Protein AF-A0A7J7LUK8-F1 (afdb_monomer)

Solvent-accessible surface area (backbone atoms only — not comparable to full-atom values): 14041 Å² total; per-residue (Å²): 136,74,85,90,63,65,74,42,79,31,62,54,78,76,32,76,92,56,69,81,60,96,75,80,55,55,58,92,84,42,65,46,60,77,65,85,81,73,61,98,84,55,78,88,71,62,68,41,76,66,85,70,55,47,68,58,34,75,69,56,35,91,77,44,75,47,78,45,69,62,68,84,79,91,58,87,60,54,56,50,52,53,32,52,51,48,36,43,39,31,79,56,50,60,29,75,48,33,34,35,34,47,77,21,78,62,10,68,81,70,64,42,67,45,82,51,48,55,81,75,39,66,53,51,77,47,49,13,52,55,53,39,50,52,56,51,52,54,54,52,51,63,51,55,60,50,68,76,45,81,86,68,86,87,82,85,84,66,82,58,55,73,68,53,49,54,49,50,50,50,51,56,54,51,40,69,76,60,84,31,47,58,50,23,43,52,48,39,43,55,52,48,55,57,47,58,76,74,42,89,75,81,57,70,57,58,54,52,56,49,48,54,48,24,75,75,63,34,63,82,66,38,61,82,51,58,62,74,72,79,118

Structure (mmCIF, N/CA/C/O backbone):
data_AF-A0A7J7LUK8-F1
#
_entry.id   AF-A0A7J7LUK8-F1
#
loop_
_atom_site.group_PDB
_atom_site.id
_atom_site.type_symbol
_atom_site.label_atom_id
_atom_site.label_alt_id
_atom_site.label_comp_id
_atom_site.label_asym_id
_atom_site.label_entity_id
_atom_site.label_seq_id
_atom_site.pdbx_PDB_ins_code
_atom_site.Cartn_x
_atom_site.Cartn_y
_atom_site.Cartn_z
_atom_site.occupancy
_atom_site.B_iso_or_equiv
_atom_site.auth_seq_id
_atom_site.auth_comp_id
_atom_site.auth_asym_id
_atom_site.auth_atom_id
_atom_site.pdbx_PDB_model_num
ATOM 1 N N . PHE A 1 1 ? -16.521 8.150 12.368 1.00 64.06 1 PHE A N 1
ATOM 2 C CA . PHE A 1 1 ? -17.230 7.044 13.039 1.00 64.06 1 PHE A CA 1
ATOM 3 C C . PHE A 1 1 ? -18.626 6.985 12.455 1.00 64.06 1 PHE A C 1
ATOM 5 O O . PHE A 1 1 ? -19.278 8.021 12.421 1.00 64.06 1 PHE A O 1
ATOM 12 N N . LEU A 1 2 ? -19.035 5.833 11.929 1.00 73.38 2 LEU A N 1
ATOM 13 C CA . LEU A 1 2 ? -20.386 5.635 11.410 1.00 73.38 2 LEU A CA 1
ATOM 14 C C . LEU A 1 2 ? -21.181 4.891 12.493 1.00 73.38 2 LEU A C 1
ATOM 16 O O . LEU A 1 2 ? -20.868 3.729 12.761 1.00 73.38 2 LEU A O 1
ATOM 20 N N . PRO A 1 3 ? -22.126 5.559 13.179 1.00 77.62 3 PRO A N 1
ATOM 21 C CA . PRO A 1 3 ? -22.873 4.929 14.257 1.00 77.62 3 PRO A CA 1
ATOM 22 C C . PRO A 1 3 ? -23.751 3.797 13.708 1.00 77.62 3 PRO A C 1
ATOM 24 O O . PRO A 1 3 ? -24.281 3.899 12.604 1.00 77.62 3 PRO A O 1
ATOM 27 N N . ASN A 1 4 ? -23.930 2.740 14.505 1.00 84.06 4 ASN A N 1
ATOM 28 C CA . ASN A 1 4 ? -24.822 1.604 14.227 1.00 84.06 4 ASN A CA 1
ATOM 29 C C . ASN A 1 4 ? -24.417 0.679 13.066 1.00 84.06 4 ASN A C 1
ATOM 31 O O . ASN A 1 4 ? -25.252 -0.087 12.585 1.00 84.06 4 ASN A O 1
ATOM 35 N N . LEU A 1 5 ? -23.156 0.696 12.624 1.00 86.38 5 LEU A N 1
ATOM 36 C CA . LEU A 1 5 ? -22.680 -0.352 11.721 1.00 86.38 5 LEU A CA 1
ATOM 37 C C . LEU A 1 5 ? -22.602 -1.699 12.458 1.00 86.38 5 LEU A C 1
ATOM 39 O O . LEU A 1 5 ? -22.077 -1.748 13.577 1.00 86.38 5 LEU A O 1
ATOM 43 N N . PRO A 1 6 ? -23.074 -2.799 11.841 1.00 90.69 6 PRO A N 1
ATOM 44 C CA . PRO A 1 6 ? -22.824 -4.130 12.369 1.00 90.69 6 PRO A CA 1
ATOM 45 C C . PRO A 1 6 ? -21.316 -4.389 12.432 1.00 90.69 6 PRO A C 1
ATOM 47 O O . PRO A 1 6 ? -20.535 -3.856 11.642 1.00 90.69 6 PRO A O 1
ATOM 50 N N . THR A 1 7 ? -20.911 -5.211 13.396 1.00 92.88 7 THR A N 1
ATOM 51 C CA . THR A 1 7 ? -19.511 -5.595 13.578 1.00 92.88 7 THR A CA 1
ATOM 52 C C . THR A 1 7 ? -19.368 -7.106 13.543 1.00 92.88 7 THR A C 1
ATOM 54 O O . THR A 1 7 ? -20.268 -7.840 13.952 1.00 92.88 7 THR A O 1
ATOM 57 N N . TYR A 1 8 ? -18.220 -7.558 13.059 1.00 93.31 8 TYR A N 1
ATOM 58 C CA . TYR A 1 8 ? -17.863 -8.959 12.886 1.00 93.31 8 TYR A CA 1
ATOM 59 C C . TYR A 1 8 ? -16.546 -9.241 13.615 1.00 93.31 8 TYR A C 1
ATOM 61 O O . TYR A 1 8 ? -15.730 -8.325 13.763 1.00 93.31 8 TYR A O 1
ATOM 69 N N . PRO A 1 9 ? -16.310 -10.477 14.089 1.00 93.00 9 PRO A N 1
ATOM 70 C CA . PRO A 1 9 ? -15.015 -10.845 14.650 1.00 93.00 9 PRO A CA 1
ATOM 71 C C . PRO A 1 9 ? -13.921 -10.683 13.591 1.00 93.00 9 PRO A C 1
ATOM 73 O O . PRO A 1 9 ? -14.110 -11.042 12.428 1.00 93.00 9 PRO A O 1
ATOM 76 N N . ASN A 1 10 ? -12.780 -10.122 13.983 1.00 92.25 10 ASN A N 1
ATOM 77 C CA . ASN A 1 10 ? -11.648 -9.967 13.081 1.00 92.25 10 ASN A CA 1
ATOM 78 C C . ASN A 1 10 ? -11.054 -11.352 12.733 1.00 92.25 10 ASN A C 1
ATOM 80 O O . ASN A 1 10 ? -10.712 -12.094 13.659 1.00 92.25 10 ASN A O 1
ATOM 84 N N . PRO A 1 11 ? -10.864 -11.703 11.443 1.00 90.81 11 PRO A N 1
ATOM 85 C CA . PRO A 1 11 ? -10.281 -12.990 11.034 1.00 90.81 11 PRO A CA 1
ATOM 86 C C . PRO A 1 11 ? -8.881 -13.248 11.614 1.00 90.81 11 PRO A C 1
ATOM 88 O O . PRO A 1 11 ? -8.476 -14.402 11.784 1.00 90.81 11 PRO A O 1
ATOM 91 N N . LEU A 1 12 ? -8.160 -12.191 12.002 1.00 88.88 12 LEU A N 1
ATOM 92 C CA . LEU A 1 12 ? -6.869 -12.298 12.680 1.00 88.88 12 LEU A CA 1
ATOM 93 C C . LEU A 1 12 ? -6.928 -13.076 13.998 1.00 88.88 12 LEU A C 1
ATOM 95 O O . LEU A 1 12 ? -5.923 -13.670 14.375 1.00 88.88 12 LEU A O 1
ATOM 99 N N . GLN A 1 13 ? -8.082 -13.120 14.675 1.00 86.81 13 GLN A N 1
ATOM 100 C CA . GLN A 1 13 ? -8.247 -13.881 15.920 1.00 86.81 13 GLN A CA 1
ATOM 101 C C . GLN A 1 13 ? -7.982 -15.381 15.725 1.00 86.81 13 GLN A C 1
ATOM 103 O O . GLN A 1 13 ? -7.525 -16.057 16.641 1.00 86.81 13 GLN A O 1
ATOM 108 N N . SER A 1 14 ? -8.259 -15.896 14.525 1.00 83.06 14 SER A N 1
ATOM 109 C CA . SER A 1 14 ? -8.033 -17.294 14.146 1.00 83.06 14 SER A CA 1
ATOM 110 C C . SER A 1 14 ? -6.724 -17.523 13.383 1.00 83.06 14 SER A C 1
ATOM 112 O O . SER A 1 14 ? -6.442 -18.649 12.976 1.00 83.06 14 SER A O 1
ATOM 114 N N . SER A 1 15 ? -5.923 -16.478 13.150 1.00 81.31 15 SER A N 1
ATOM 115 C CA . SER A 1 15 ? -4.703 -16.590 12.350 1.00 81.31 15 SER A CA 1
ATOM 116 C C . SER A 1 15 ? -3.575 -17.264 13.146 1.00 81.31 15 SER A C 1
ATOM 118 O O . SER A 1 15 ? -3.203 -16.761 14.208 1.00 81.31 15 SER A O 1
ATOM 120 N N . PRO A 1 16 ? -2.939 -18.335 12.628 1.00 76.69 16 PRO A N 1
ATOM 121 C CA . PRO A 1 16 ? -1.807 -18.985 13.297 1.00 76.69 16 PRO A CA 1
ATOM 122 C C . PRO A 1 16 ? -0.622 -18.046 13.558 1.00 76.69 16 PRO A C 1
ATOM 124 O O . PRO A 1 16 ? 0.075 -18.194 14.559 1.00 76.69 16 PRO A O 1
ATOM 127 N N . ALA A 1 17 ? -0.418 -17.041 12.696 1.00 71.38 17 ALA A N 1
ATOM 128 C CA . ALA A 1 17 ? 0.625 -16.027 12.871 1.00 71.38 17 ALA A CA 1
ATOM 129 C C . ALA A 1 17 ? 0.415 -15.166 14.132 1.00 71.38 17 ALA A C 1
ATOM 131 O O . ALA A 1 17 ? 1.363 -14.580 14.648 1.00 71.38 17 ALA A O 1
ATOM 132 N N . TYR A 1 18 ? -0.820 -15.132 14.638 1.00 71.81 18 TYR A N 1
ATOM 133 C CA . TYR A 1 18 ? -1.268 -14.376 15.802 1.00 71.81 18 TYR A CA 1
ATOM 134 C C . TYR A 1 18 ? -1.660 -15.299 16.969 1.00 71.81 18 TYR A C 1
ATOM 136 O O . TYR A 1 18 ? -2.363 -14.890 17.884 1.00 71.81 18 TYR A O 1
ATOM 144 N N . ALA A 1 19 ? -1.214 -16.558 16.970 1.00 68.50 19 ALA A N 1
ATOM 145 C CA . ALA A 1 19 ? -1.460 -17.472 18.088 1.00 68.50 19 ALA A CA 1
ATOM 146 C C . ALA A 1 19 ? -0.426 -17.324 19.226 1.00 68.50 19 ALA A C 1
ATOM 148 O O . ALA A 1 19 ? -0.650 -17.810 20.331 1.00 68.50 19 ALA A O 1
ATOM 149 N N . ILE A 1 20 ? 0.719 -16.679 18.960 1.00 65.19 20 ILE A N 1
ATOM 150 C CA . ILE A 1 20 ? 1.899 -16.713 19.845 1.00 65.19 20 ILE A CA 1
ATOM 151 C C . ILE A 1 20 ? 1.939 -15.533 20.833 1.00 65.19 20 ILE A C 1
ATOM 153 O O . ILE A 1 20 ? 2.402 -15.701 21.962 1.00 65.19 20 ILE A O 1
ATOM 157 N N . VAL A 1 21 ? 1.465 -14.339 20.460 1.00 66.81 21 VAL A N 1
ATOM 158 C CA . VAL A 1 21 ? 1.478 -13.168 21.361 1.00 66.81 21 VAL A CA 1
ATOM 159 C C . VAL A 1 21 ? 0.190 -13.121 22.199 1.00 66.81 21 VAL A C 1
ATOM 161 O O . VAL A 1 21 ? -0.891 -13.502 21.767 1.00 66.81 21 VAL A O 1
ATOM 164 N N . LYS A 1 22 ? 0.267 -12.668 23.452 1.00 62.25 22 LYS A N 1
ATOM 165 C CA . LYS A 1 22 ? -0.930 -12.579 24.311 1.00 62.25 22 LYS A CA 1
ATOM 166 C C . LYS A 1 22 ? -1.826 -11.381 23.986 1.00 62.25 22 LYS A C 1
ATOM 168 O O . LYS A 1 22 ? -3.002 -11.406 24.324 1.00 62.25 22 LYS A O 1
ATOM 173 N N . GLN A 1 23 ? -1.282 -10.350 23.342 1.00 66.94 23 GLN A N 1
ATOM 174 C CA . GLN A 1 23 ? -1.989 -9.108 23.047 1.00 66.94 23 GLN A CA 1
ATOM 175 C C . GLN A 1 23 ? -1.613 -8.634 21.643 1.00 66.94 23 GLN A C 1
ATOM 177 O O . GLN A 1 23 ? -0.501 -8.165 21.415 1.00 66.94 23 GLN A O 1
ATOM 182 N N . HIS A 1 24 ? -2.530 -8.819 20.694 1.00 78.06 24 HIS A N 1
ATOM 183 C CA . HIS A 1 24 ? -2.322 -8.448 19.292 1.00 78.06 24 HIS A CA 1
ATOM 184 C C . HIS A 1 24 ? -3.278 -7.367 18.791 1.00 78.06 24 HIS A C 1
ATOM 186 O O . HIS A 1 24 ? -3.030 -6.814 17.724 1.00 78.06 24 HIS A O 1
ATOM 192 N N . PHE A 1 25 ? -4.362 -7.095 19.520 1.00 88.94 25 PHE A N 1
ATOM 193 C CA . PHE A 1 25 ? -5.341 -6.069 19.179 1.00 88.94 25 PHE A CA 1
ATOM 194 C C . PHE A 1 25 ? -5.108 -4.824 20.030 1.00 88.94 25 PHE A C 1
ATOM 196 O O . PHE A 1 25 ? -4.705 -4.926 21.188 1.00 88.94 25 PHE A O 1
ATOM 203 N N . VAL A 1 26 ? -5.338 -3.663 19.425 1.00 90.56 26 VAL A N 1
ATOM 204 C CA . VAL A 1 26 ? -5.260 -2.365 20.102 1.00 90.56 26 VAL A CA 1
ATOM 205 C C . VAL A 1 26 ? -6.522 -2.165 20.931 1.00 90.56 26 VAL A C 1
ATOM 207 O O . VAL A 1 26 ? -7.619 -2.405 20.420 1.00 90.56 26 VAL A O 1
ATOM 210 N N . ASP A 1 27 ? -6.377 -1.713 22.177 1.00 88.56 27 ASP A N 1
ATOM 211 C CA . ASP A 1 27 ? -7.531 -1.379 23.009 1.00 88.56 27 ASP A CA 1
ATOM 212 C C . ASP A 1 27 ? -8.192 -0.090 22.474 1.00 88.56 27 ASP A C 1
ATOM 214 O O . ASP A 1 27 ? -7.488 0.865 22.130 1.00 88.56 27 ASP A O 1
ATOM 218 N N . PRO A 1 28 ? -9.530 -0.014 22.368 1.00 85.56 28 PRO A N 1
ATOM 21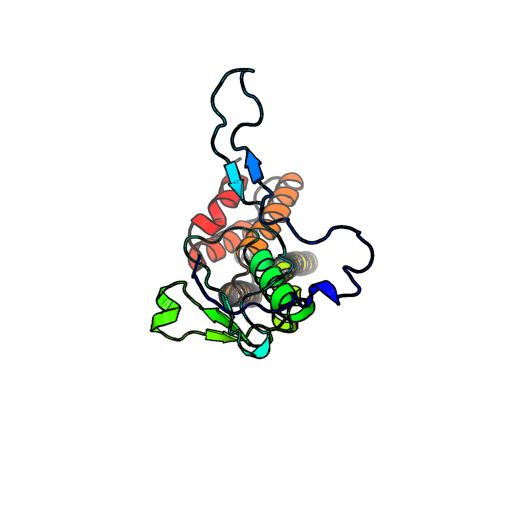9 C CA . PRO A 1 28 ? -10.219 1.207 21.945 1.00 85.56 28 PRO A CA 1
ATOM 220 C C . PRO A 1 28 ? -9.883 2.455 22.777 1.00 85.56 28 PRO A C 1
ATOM 222 O O . PRO A 1 28 ? -10.008 3.571 22.257 1.00 85.56 28 PRO A O 1
ATOM 225 N N . GLU A 1 29 ? -9.463 2.269 24.030 1.00 89.19 29 GLU A N 1
ATOM 226 C CA . GLU A 1 29 ? -9.054 3.326 24.958 1.00 89.19 29 GLU A CA 1
ATOM 227 C C . GLU A 1 29 ? -7.541 3.622 24.907 1.00 89.19 29 GLU A C 1
ATOM 229 O O . GLU A 1 29 ? -7.077 4.569 25.552 1.00 89.19 29 GLU A O 1
ATOM 234 N N . ASP A 1 30 ? -6.760 2.874 24.116 1.00 90.44 30 ASP A N 1
ATOM 235 C CA . ASP A 1 30 ? -5.332 3.136 23.933 1.00 90.44 30 ASP A CA 1
ATOM 236 C C . ASP A 1 30 ? -5.111 4.460 23.188 1.00 90.44 30 ASP A C 1
ATOM 238 O O . ASP A 1 30 ? -5.544 4.676 22.045 1.00 90.44 30 ASP A O 1
ATOM 242 N N . VAL A 1 31 ? -4.355 5.351 23.833 1.00 92.06 31 VAL A N 1
ATOM 243 C CA . VAL A 1 31 ? -4.011 6.667 23.294 1.00 92.06 31 VAL A CA 1
ATOM 244 C C . VAL A 1 31 ? -2.519 6.969 23.392 1.00 92.06 31 VAL A C 1
ATOM 246 O O . VAL A 1 31 ? -1.849 6.650 24.373 1.00 92.06 31 VAL A O 1
ATOM 249 N N . VAL A 1 32 ? -2.009 7.679 22.386 1.00 92.19 32 VAL A N 1
ATOM 250 C CA . VAL A 1 32 ? -0.661 8.254 22.361 1.00 92.19 32 VAL A CA 1
ATOM 251 C C . VAL A 1 32 ? -0.753 9.750 22.624 1.00 92.19 32 VAL A C 1
ATOM 253 O O . VAL A 1 32 ? -1.456 10.481 21.927 1.00 92.19 32 VAL A O 1
ATOM 256 N N . PHE A 1 33 ? -0.015 10.237 23.616 1.00 92.12 33 PHE A N 1
ATOM 257 C CA . PHE A 1 33 ? 0.059 11.669 23.889 1.00 92.12 33 PHE A CA 1
ATOM 258 C C . PHE A 1 33 ? 0.893 12.387 22.829 1.00 92.12 33 PHE A C 1
ATOM 260 O O . PHE A 1 33 ? 2.016 11.978 22.540 1.00 92.12 33 PHE A O 1
ATOM 267 N N . GLN A 1 34 ? 0.393 13.519 22.324 1.00 93.25 34 GLN A N 1
ATOM 268 C CA . GLN A 1 34 ? 1.173 14.394 21.443 1.00 93.25 34 GLN A CA 1
ATOM 269 C C . GLN A 1 34 ? 2.443 14.897 22.140 1.00 93.25 34 GLN A C 1
ATOM 271 O O . GLN A 1 34 ? 3.503 15.005 21.528 1.00 93.25 34 GLN A O 1
ATOM 276 N N . LYS A 1 35 ? 2.326 15.223 23.433 1.00 89.94 35 LYS A N 1
ATOM 277 C CA . LYS A 1 35 ? 3.421 15.730 24.255 1.00 89.94 35 LYS A CA 1
ATOM 278 C C . LYS A 1 35 ? 3.585 14.853 25.488 1.00 89.94 35 LYS A C 1
ATOM 280 O O . LYS A 1 35 ? 2.788 14.926 26.419 1.00 89.94 35 LYS A O 1
ATOM 285 N N . ILE A 1 36 ? 4.641 14.045 25.483 1.00 89.62 36 ILE A N 1
ATOM 286 C CA . ILE A 1 36 ? 4.949 13.098 26.563 1.00 89.62 36 ILE A CA 1
ATOM 287 C C . ILE A 1 36 ? 5.611 13.762 27.781 1.00 89.62 36 ILE A C 1
ATOM 289 O O . ILE A 1 36 ? 5.510 13.249 28.890 1.00 89.62 36 ILE A O 1
ATOM 293 N N . VAL A 1 37 ? 6.248 14.925 27.601 1.00 88.44 37 VAL A N 1
ATOM 294 C CA . VAL A 1 37 ? 6.856 15.698 28.696 1.00 88.44 37 VAL A CA 1
ATOM 295 C C . VAL A 1 37 ? 5.936 16.852 29.075 1.00 88.44 37 VAL A C 1
ATOM 297 O O . VAL A 1 37 ? 5.737 17.785 28.296 1.00 88.44 37 VAL A O 1
ATOM 300 N N . THR A 1 38 ? 5.386 16.803 30.283 1.00 88.56 38 THR A N 1
ATOM 301 C CA . THR A 1 38 ? 4.415 17.782 30.781 1.00 88.56 38 THR A CA 1
ATOM 302 C C . THR A 1 38 ? 4.770 18.232 32.198 1.00 88.56 38 THR A C 1
ATOM 304 O O . THR A 1 38 ? 5.504 17.542 32.906 1.00 88.56 38 THR A O 1
ATOM 307 N N . GLN A 1 39 ? 4.286 19.403 32.619 1.00 91.06 39 GLN A N 1
ATOM 308 C CA . GLN A 1 39 ? 4.452 19.841 34.006 1.00 91.06 39 GLN A CA 1
ATOM 309 C C . GLN A 1 39 ? 3.421 19.128 34.889 1.00 91.06 39 GLN A C 1
ATOM 311 O O . GLN A 1 39 ? 2.312 18.832 34.449 1.00 91.06 39 GLN A O 1
ATOM 316 N N . LYS A 1 40 ? 3.763 18.870 36.158 1.00 85.50 40 LYS A N 1
ATOM 317 C CA . LYS A 1 40 ? 2.944 18.055 37.078 1.00 85.50 40 LYS A CA 1
ATOM 318 C C . LYS A 1 40 ? 1.473 18.497 37.175 1.00 85.50 40 LYS A C 1
ATOM 320 O O . LYS A 1 40 ? 0.606 17.655 37.363 1.00 85.50 40 LYS A O 1
ATOM 325 N N . ASN A 1 41 ? 1.205 19.793 37.012 1.00 87.88 41 ASN A N 1
ATOM 326 C CA . ASN A 1 41 ? -0.125 20.385 37.179 1.00 87.88 41 ASN A CA 1
ATOM 327 C C . ASN A 1 41 ? -0.700 20.995 35.889 1.00 87.88 41 ASN A C 1
ATOM 329 O O . ASN A 1 41 ? -1.702 21.703 35.949 1.00 87.88 41 ASN A O 1
ATOM 333 N N . SER A 1 42 ? -0.077 20.781 34.728 1.00 85.88 42 SER A N 1
ATOM 334 C CA . SER A 1 42 ? -0.656 21.262 33.470 1.00 85.88 42 SER A CA 1
ATOM 335 C C . SER A 1 42 ? -1.807 20.369 33.009 1.00 85.88 42 SER A C 1
ATOM 337 O O . SER A 1 42 ? -1.832 19.170 33.291 1.00 85.88 42 SER A O 1
ATOM 339 N N . ALA A 1 43 ? -2.754 20.959 32.278 1.00 85.62 43 ALA A N 1
ATOM 340 C CA . ALA A 1 43 ? -3.871 20.231 31.691 1.00 85.62 43 ALA A CA 1
ATOM 341 C C . ALA A 1 43 ? -3.384 19.036 30.854 1.00 85.62 43 ALA A C 1
ATOM 343 O O . ALA A 1 43 ? -2.322 19.087 30.223 1.00 85.62 43 ALA A O 1
ATOM 344 N N . ARG A 1 44 ? -4.180 17.959 30.833 1.00 77.81 44 ARG A N 1
ATOM 345 C CA . ARG A 1 44 ? -3.938 16.832 29.927 1.00 77.81 44 ARG A CA 1
ATOM 346 C C . ARG A 1 44 ? -3.996 17.366 28.492 1.00 77.81 44 ARG A C 1
ATOM 348 O O . ARG A 1 44 ? -5.004 17.933 28.086 1.00 77.81 44 ARG A O 1
ATOM 355 N N . GLY A 1 45 ? -2.870 17.269 27.786 1.00 87.31 45 GLY A N 1
ATOM 356 C CA . GLY A 1 45 ? -2.722 17.767 26.420 1.00 87.31 45 GLY A CA 1
ATOM 357 C C . GLY A 1 45 ? -3.444 16.898 25.391 1.00 87.31 45 GLY A C 1
ATOM 358 O O . GLY A 1 45 ? -4.184 15.979 25.734 1.00 87.31 45 GLY A O 1
ATOM 359 N N . VAL A 1 46 ? -3.192 17.177 24.113 1.00 93.50 46 VAL A N 1
ATOM 360 C CA . VAL A 1 46 ? -3.780 16.435 22.991 1.00 93.50 46 VAL A CA 1
ATOM 361 C C . VAL A 1 46 ? -3.325 14.972 23.001 1.00 93.50 46 VAL A C 1
ATOM 363 O O . VAL A 1 46 ? -2.151 14.662 23.232 1.00 93.50 46 VAL A O 1
ATOM 366 N N . GLN A 1 47 ? -4.272 14.082 22.716 1.00 93.94 47 GLN A N 1
ATOM 367 C CA . GLN A 1 47 ? -4.091 12.638 22.611 1.00 93.94 47 GLN A CA 1
ATOM 368 C C . GLN A 1 47 ? -4.557 12.159 21.231 1.00 93.94 47 GLN A C 1
ATOM 370 O O . GLN A 1 47 ? -5.540 12.666 20.689 1.00 93.94 47 GLN A O 1
ATOM 375 N N . PHE A 1 48 ? -3.865 11.167 20.678 1.00 93.69 48 PHE A N 1
ATOM 376 C CA . PHE A 1 48 ? -4.205 10.494 19.428 1.00 93.69 48 PHE A CA 1
ATOM 377 C C . PHE A 1 48 ? -4.596 9.049 19.712 1.00 93.69 48 PHE A C 1
ATOM 379 O O . PHE A 1 48 ? -4.005 8.412 20.577 1.00 93.69 48 PHE A O 1
ATOM 386 N N . ARG A 1 49 ? -5.562 8.510 18.967 1.00 91.50 49 ARG A N 1
ATOM 387 C CA . ARG A 1 49 ? -5.906 7.085 19.060 1.00 91.50 49 ARG A CA 1
ATOM 388 C C . ARG A 1 49 ? -4.797 6.230 18.459 1.00 91.50 49 ARG A C 1
ATOM 390 O O . ARG A 1 49 ? -4.269 6.573 17.399 1.00 91.50 49 ARG A O 1
ATOM 397 N N . CYS A 1 50 ? -4.482 5.115 19.106 1.00 91.62 50 CYS A N 1
ATOM 398 C CA . CYS A 1 50 ? -3.552 4.136 18.559 1.00 91.62 50 CYS A CA 1
ATOM 399 C C . CYS A 1 50 ? -4.119 3.493 17.282 1.00 91.62 50 CYS A C 1
ATOM 401 O O . CYS A 1 50 ? -5.289 3.112 17.218 1.00 91.62 50 CYS A O 1
ATOM 403 N N . ALA A 1 51 ? -3.279 3.360 16.254 1.00 90.75 51 ALA A N 1
ATOM 404 C CA . ALA A 1 51 ? -3.606 2.597 15.055 1.00 90.75 51 ALA A CA 1
ATOM 405 C C . ALA A 1 51 ? -3.171 1.137 15.229 1.00 90.75 51 ALA A C 1
ATOM 407 O O . ALA A 1 51 ? -2.123 0.856 15.804 1.00 90.75 51 ALA A O 1
ATOM 408 N N . GLY A 1 52 ? -3.953 0.208 14.687 1.00 90.19 52 GLY A N 1
ATOM 409 C CA . GLY A 1 52 ? -3.630 -1.213 14.697 1.00 90.19 52 GLY A CA 1
ATOM 410 C C . GLY A 1 52 ? -4.866 -2.081 14.484 1.00 90.19 52 GLY A C 1
ATOM 411 O O . GLY A 1 52 ? -5.974 -1.552 14.338 1.00 90.19 52 GLY A O 1
ATOM 412 N N . PRO A 1 53 ? -4.688 -3.410 14.418 1.00 90.81 53 PRO A N 1
ATOM 413 C CA . PRO A 1 53 ? -5.804 -4.328 14.264 1.00 90.81 53 PRO A CA 1
ATOM 414 C C . PRO A 1 53 ? -6.741 -4.220 15.472 1.00 90.81 53 PRO A C 1
ATOM 416 O O . PRO A 1 53 ? -6.307 -4.127 16.619 1.00 90.81 53 PRO A O 1
ATOM 419 N N . GLN A 1 54 ? -8.037 -4.248 15.190 1.00 90.44 54 GLN A N 1
ATOM 420 C CA . GLN A 1 54 ? -9.107 -4.209 16.185 1.00 90.44 54 GLN A CA 1
ATOM 421 C C . GLN A 1 54 ? -9.705 -5.602 16.343 1.00 90.44 54 GLN A C 1
ATOM 423 O O . GLN A 1 54 ? -9.739 -6.357 15.370 1.00 90.44 54 GLN A O 1
ATOM 428 N N . GLU A 1 55 ? -10.220 -5.942 17.523 1.00 90.69 55 GLU A N 1
ATOM 429 C CA . GLU A 1 55 ? -10.878 -7.241 17.730 1.00 90.69 55 GLU A CA 1
ATOM 430 C C . GLU A 1 55 ? -12.084 -7.429 16.805 1.00 90.69 55 GLU A C 1
ATOM 432 O O . GLU A 1 55 ? -12.392 -8.547 16.395 1.00 90.69 55 GLU A O 1
ATOM 437 N N . LYS A 1 56 ? -12.755 -6.331 16.446 1.00 91.56 56 LYS A N 1
ATOM 438 C CA . LYS A 1 56 ? -13.928 -6.328 15.575 1.00 91.56 56 LYS A CA 1
ATOM 439 C C . LYS A 1 56 ? -13.689 -5.492 14.321 1.00 91.56 56 LYS A C 1
ATOM 441 O O . LYS A 1 56 ? -13.076 -4.428 14.381 1.00 91.56 56 LYS A O 1
ATOM 446 N N . VAL A 1 57 ? -14.219 -5.962 13.197 1.00 92.44 57 VAL A N 1
ATOM 447 C CA . VAL A 1 57 ? -14.205 -5.286 11.890 1.00 92.44 57 VAL A CA 1
ATOM 448 C C . VAL A 1 57 ? -15.631 -4.972 11.437 1.00 92.44 57 VAL A C 1
ATOM 450 O O . VAL A 1 57 ? -16.585 -5.589 11.902 1.00 92.44 57 VAL A O 1
ATOM 453 N N . TYR A 1 58 ? -15.793 -4.007 10.532 1.00 92.62 58 TYR A N 1
ATOM 454 C CA . TYR A 1 58 ? -17.115 -3.576 10.049 1.00 92.62 58 TYR A CA 1
ATOM 455 C C . TYR A 1 58 ? -17.598 -4.312 8.796 1.00 92.62 58 TYR A C 1
ATOM 457 O O . TYR A 1 58 ? -18.781 -4.261 8.477 1.00 92.62 58 TYR A O 1
ATOM 465 N N . PHE A 1 59 ? -16.701 -4.997 8.088 1.00 92.75 59 PHE A N 1
ATOM 466 C CA . PHE A 1 59 ? -16.999 -5.657 6.820 1.00 92.75 59 PHE A CA 1
ATOM 467 C C . PHE A 1 59 ? -16.510 -7.102 6.854 1.00 92.75 59 PHE A C 1
ATOM 469 O O . PHE A 1 59 ? -15.460 -7.383 7.439 1.00 92.75 59 PHE A O 1
ATOM 476 N N . LYS A 1 60 ? -17.271 -8.008 6.236 1.00 93.00 60 LYS A N 1
ATOM 477 C CA . LYS A 1 60 ? -16.803 -9.364 5.932 1.00 93.00 60 LYS A CA 1
ATOM 478 C C . LYS A 1 60 ? -15.927 -9.318 4.686 1.00 93.00 60 LYS A C 1
ATOM 480 O O . LYS A 1 60 ? -16.138 -8.456 3.842 1.00 93.00 60 LYS A O 1
ATOM 485 N N . SER A 1 61 ? -14.990 -10.253 4.568 1.00 92.69 61 SER A N 1
ATOM 486 C CA . SER A 1 61 ? -14.078 -10.374 3.420 1.00 92.69 61 SER A CA 1
ATOM 487 C C . SER A 1 61 ? -14.795 -10.261 2.074 1.00 92.69 61 SER A C 1
ATOM 489 O O . SER A 1 61 ? -14.409 -9.453 1.235 1.00 92.69 61 SER A O 1
ATOM 491 N N . ASP A 1 62 ? -15.889 -11.006 1.926 1.00 93.62 62 ASP A N 1
ATOM 492 C CA . ASP A 1 62 ? -16.620 -11.181 0.666 1.00 93.62 62 ASP A CA 1
ATOM 493 C C . ASP A 1 62 ? -17.419 -9.930 0.263 1.00 93.62 62 ASP A C 1
ATOM 495 O O . ASP A 1 62 ? -17.760 -9.753 -0.905 1.00 93.62 62 ASP A O 1
ATOM 499 N N . ASP A 1 63 ? -17.695 -9.042 1.225 1.00 94.06 63 ASP A N 1
ATOM 500 C CA . ASP A 1 63 ? -18.415 -7.783 1.009 1.00 94.06 63 ASP A CA 1
ATOM 501 C C . ASP A 1 63 ? -17.459 -6.619 0.676 1.00 94.06 63 ASP A C 1
ATOM 503 O O . ASP A 1 63 ? -17.899 -5.501 0.389 1.00 94.06 63 ASP A O 1
ATOM 507 N N . VAL A 1 64 ? -16.141 -6.842 0.751 1.00 95.69 64 VAL A N 1
ATOM 508 C CA . VAL A 1 64 ? -15.130 -5.801 0.546 1.00 95.69 64 VAL A CA 1
ATOM 509 C C . VAL A 1 64 ? -14.628 -5.824 -0.891 1.00 95.69 64 VAL A C 1
ATOM 511 O O . VAL A 1 64 ? -13.953 -6.752 -1.321 1.00 95.69 64 VAL A O 1
ATOM 514 N N . ARG A 1 65 ? -14.844 -4.707 -1.589 1.00 95.56 65 ARG A N 1
ATOM 515 C CA . ARG A 1 65 ? -14.052 -4.315 -2.758 1.00 95.56 65 ARG A CA 1
ATOM 516 C C . ARG A 1 65 ? -13.118 -3.181 -2.363 1.00 95.56 65 ARG A C 1
ATOM 518 O O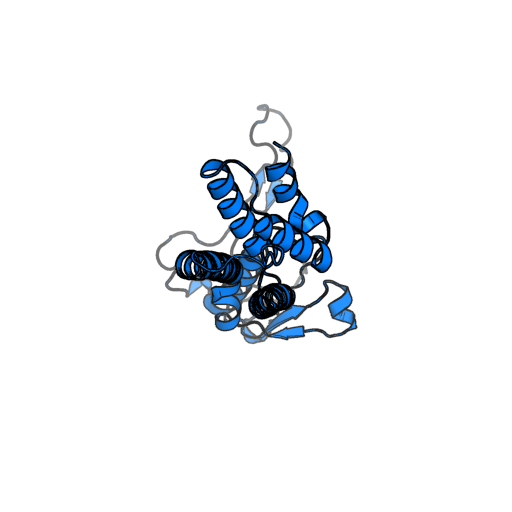 . ARG A 1 65 ? -13.569 -2.067 -2.085 1.00 95.56 65 ARG A O 1
ATOM 525 N N . ALA A 1 66 ? -11.820 -3.457 -2.332 1.00 95.25 66 ALA A N 1
ATOM 526 C CA . ALA A 1 66 ? -10.811 -2.465 -1.991 1.00 95.25 66 ALA A CA 1
ATOM 527 C C . ALA A 1 66 ? -10.291 -1.771 -3.251 1.00 95.25 66 ALA A C 1
ATOM 529 O O . ALA A 1 66 ? -10.033 -2.403 -4.270 1.00 95.25 66 ALA A O 1
ATOM 530 N N . CYS A 1 67 ? -10.105 -0.458 -3.174 1.00 91.31 67 CYS A N 1
ATOM 531 C CA . CYS A 1 67 ? -9.612 0.341 -4.284 1.00 91.31 67 CYS A CA 1
ATOM 532 C C . CYS A 1 67 ? -8.446 1.208 -3.810 1.00 91.31 67 CYS A C 1
ATOM 534 O O . CYS A 1 67 ? -8.589 1.972 -2.854 1.00 91.31 67 CYS A O 1
ATOM 536 N N . ILE A 1 68 ? -7.303 1.096 -4.479 1.00 86.88 68 ILE A N 1
ATOM 537 C CA . ILE A 1 68 ? -6.080 1.838 -4.182 1.00 86.88 68 ILE A CA 1
ATOM 538 C C . ILE A 1 68 ? -5.898 2.914 -5.250 1.00 86.88 68 ILE A C 1
ATOM 540 O O . ILE A 1 68 ? -6.022 2.655 -6.444 1.00 86.88 68 ILE A O 1
ATOM 544 N N . VAL A 1 69 ? -5.596 4.135 -4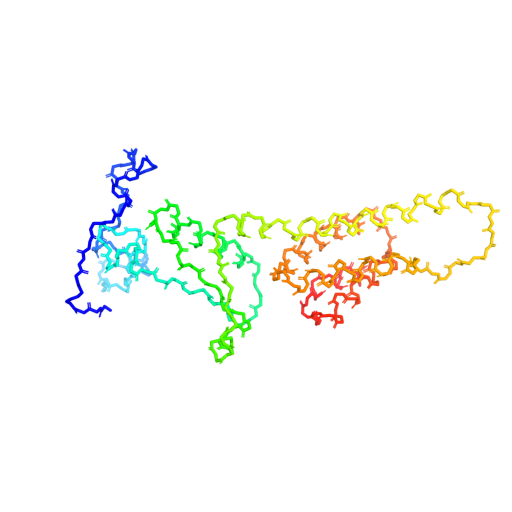.825 1.00 82.25 69 VAL A N 1
ATOM 545 C CA . VAL A 1 69 ? -5.242 5.233 -5.724 1.00 82.25 69 VAL A CA 1
ATOM 546 C C . VAL A 1 69 ? -4.052 5.977 -5.141 1.00 82.25 69 VAL A C 1
ATOM 548 O O . VAL A 1 69 ? -4.019 6.287 -3.950 1.00 82.25 69 VAL A O 1
ATOM 551 N N . THR A 1 70 ? -3.076 6.280 -5.985 1.00 77.06 70 THR A N 1
ATOM 552 C CA . THR A 1 70 ? -1.926 7.113 -5.632 1.00 77.06 70 THR A CA 1
ATOM 553 C C . THR A 1 70 ? -2.097 8.478 -6.281 1.00 77.06 70 THR A C 1
ATOM 555 O O . THR A 1 70 ? -2.374 8.570 -7.476 1.00 77.06 70 THR A O 1
ATOM 558 N N . CYS A 1 71 ? -1.969 9.548 -5.499 1.00 78.00 71 CYS A N 1
ATOM 559 C CA . CYS A 1 71 ? -2.147 10.921 -5.971 1.00 78.00 71 CYS A CA 1
ATOM 560 C C . CYS A 1 71 ? -0.944 11.783 -5.580 1.00 78.00 71 CYS A C 1
ATOM 562 O O . CYS A 1 71 ? -0.318 11.535 -4.553 1.00 78.00 71 CYS A O 1
ATOM 564 N N . GLY A 1 72 ? -0.686 12.834 -6.360 1.00 69.44 72 GLY A N 1
ATOM 565 C CA . GLY A 1 72 ? 0.455 13.726 -6.154 1.00 69.44 72 GLY A CA 1
ATOM 566 C C . GLY A 1 72 ? 1.710 13.254 -6.888 1.00 69.44 72 GLY A C 1
ATOM 567 O O . GLY A 1 72 ? 1.622 12.494 -7.850 1.00 69.44 72 GLY A O 1
ATOM 568 N N . GLY A 1 73 ? 2.869 13.755 -6.456 1.00 50.31 73 GLY A N 1
ATOM 569 C CA . GLY A 1 73 ? 4.163 13.305 -6.971 1.00 50.31 73 GLY A CA 1
ATOM 570 C C . GLY A 1 73 ? 4.485 11.876 -6.534 1.00 50.31 73 GLY A C 1
ATOM 571 O O . GLY A 1 73 ? 3.976 11.400 -5.517 1.00 50.31 73 GLY A O 1
ATOM 572 N N . LEU A 1 74 ? 5.338 11.202 -7.303 1.00 54.88 74 LEU A N 1
ATOM 573 C CA . LEU A 1 74 ? 5.854 9.886 -6.941 1.00 54.88 74 LEU A CA 1
ATOM 574 C C . LEU A 1 74 ? 6.832 10.015 -5.760 1.00 54.88 74 LEU A C 1
ATOM 576 O O . LEU A 1 74 ? 7.511 11.034 -5.604 1.00 54.88 74 LEU A O 1
ATOM 580 N N . CYS A 1 75 ? 6.824 9.018 -4.879 1.00 51.47 75 CYS A N 1
ATOM 581 C CA . CYS A 1 75 ? 7.637 8.985 -3.671 1.00 51.47 75 CYS A CA 1
ATOM 582 C C . CYS A 1 75 ? 8.216 7.574 -3.495 1.00 51.47 75 CYS A C 1
ATOM 584 O O . CYS A 1 75 ? 7.451 6.603 -3.597 1.00 51.47 75 CYS A O 1
ATOM 586 N N . PRO A 1 76 ? 9.517 7.444 -3.161 1.00 59.34 76 PRO A N 1
ATOM 587 C CA . PRO A 1 76 ? 10.127 6.151 -2.882 1.00 59.34 76 PRO A CA 1
ATOM 588 C C . PRO A 1 76 ? 9.332 5.356 -1.839 1.00 59.34 76 PRO A C 1
ATOM 590 O O . PRO A 1 76 ? 8.948 5.877 -0.789 1.00 59.34 76 PRO A O 1
ATOM 593 N N . GLY A 1 77 ? 9.084 4.079 -2.130 1.00 65.50 77 GLY A N 1
ATOM 594 C CA . GLY A 1 77 ? 8.370 3.162 -1.238 1.00 65.50 77 GLY A CA 1
ATOM 595 C C . GLY A 1 77 ? 6.860 3.050 -1.468 1.00 65.50 77 GLY A C 1
ATOM 596 O O . GLY A 1 77 ? 6.237 2.176 -0.860 1.00 65.50 77 GLY A O 1
ATOM 597 N N . ILE A 1 78 ? 6.252 3.835 -2.368 1.00 69.50 78 ILE A N 1
ATOM 598 C CA . ILE A 1 78 ? 4.813 3.704 -2.665 1.00 69.50 78 ILE A CA 1
ATOM 599 C C . ILE A 1 78 ? 4.448 2.300 -3.177 1.00 69.50 78 ILE A C 1
ATOM 601 O O . ILE A 1 78 ? 3.415 1.751 -2.799 1.00 69.50 78 ILE A O 1
ATOM 605 N N . ASN A 1 79 ? 5.339 1.657 -3.933 1.00 73.06 79 ASN A N 1
ATOM 606 C CA . ASN A 1 79 ? 5.128 0.300 -4.442 1.00 73.06 79 ASN A CA 1
ATOM 607 C C . ASN A 1 79 ? 5.190 -0.749 -3.326 1.00 73.06 79 ASN A C 1
ATOM 609 O O . ASN A 1 79 ? 4.432 -1.719 -3.338 1.00 73.06 79 ASN A O 1
ATOM 613 N N . ILE A 1 80 ? 6.013 -0.519 -2.299 1.00 77.81 80 ILE A N 1
ATOM 614 C CA . ILE A 1 80 ? 6.010 -1.343 -1.084 1.00 77.81 80 ILE A CA 1
ATOM 615 C C . ILE A 1 80 ? 4.680 -1.167 -0.347 1.00 77.81 80 ILE A C 1
ATOM 617 O O . ILE A 1 80 ? 4.076 -2.159 0.052 1.00 77.81 80 ILE A O 1
ATOM 621 N N . VAL A 1 81 ? 4.181 0.067 -0.221 1.00 83.12 81 VAL A N 1
ATOM 622 C CA . VAL A 1 81 ? 2.878 0.339 0.408 1.00 83.12 81 VAL A CA 1
ATOM 623 C C . VAL A 1 81 ? 1.751 -0.389 -0.331 1.00 83.12 81 VAL A C 1
ATOM 625 O O . VAL A 1 81 ? 0.962 -1.083 0.310 1.00 83.12 81 VAL A O 1
ATOM 628 N N . ILE A 1 82 ? 1.697 -0.304 -1.665 1.00 82.38 82 ILE A N 1
ATOM 629 C CA . ILE A 1 82 ? 0.693 -1.009 -2.480 1.00 82.38 82 ILE A CA 1
ATOM 630 C C . ILE A 1 82 ? 0.798 -2.523 -2.269 1.00 82.38 82 ILE A C 1
ATOM 632 O O . ILE A 1 82 ? -0.209 -3.174 -1.984 1.00 82.38 82 ILE A O 1
ATOM 636 N N . ARG A 1 83 ? 2.012 -3.084 -2.360 1.00 84.12 83 ARG A N 1
ATOM 637 C CA . ARG A 1 83 ? 2.255 -4.516 -2.149 1.00 84.12 83 ARG A CA 1
ATOM 638 C C . ARG A 1 83 ? 1.764 -4.974 -0.780 1.00 84.12 83 ARG A C 1
ATOM 640 O O . ARG A 1 83 ? 1.050 -5.969 -0.700 1.00 84.12 83 ARG A O 1
ATOM 647 N N . GLU A 1 84 ? 2.141 -4.270 0.283 1.00 88.06 84 GLU A N 1
ATOM 648 C CA . GLU A 1 84 ? 1.773 -4.646 1.648 1.00 88.06 84 GLU A CA 1
ATOM 649 C C . GLU A 1 84 ? 0.266 -4.528 1.886 1.00 88.06 84 GLU A C 1
ATOM 651 O O . GLU A 1 84 ? -0.312 -5.409 2.521 1.00 88.06 84 GLU A O 1
ATOM 656 N N . ILE A 1 85 ? -0.399 -3.509 1.332 1.00 92.19 85 ILE A N 1
ATOM 657 C CA . ILE A 1 85 ? -1.861 -3.387 1.417 1.00 92.19 85 ILE A CA 1
ATOM 658 C C . ILE A 1 85 ? -2.537 -4.582 0.736 1.00 92.19 85 ILE A C 1
ATOM 660 O O . ILE A 1 85 ? -3.365 -5.243 1.362 1.00 92.19 85 ILE A O 1
ATOM 664 N N . VAL A 1 86 ? -2.162 -4.901 -0.506 1.00 89.31 86 VAL A N 1
ATOM 665 C CA . VAL A 1 86 ? -2.752 -6.016 -1.271 1.00 89.31 86 VAL A CA 1
ATOM 666 C C . VAL A 1 86 ? -2.499 -7.354 -0.577 1.00 89.31 86 VAL A C 1
ATOM 668 O O . VAL A 1 86 ? -3.430 -8.131 -0.372 1.00 89.31 86 VAL A O 1
ATOM 671 N N . CYS A 1 87 ? -1.256 -7.618 -0.167 1.00 91.31 87 CYS A N 1
ATOM 672 C CA . CYS A 1 87 ? -0.894 -8.855 0.520 1.00 91.31 87 CYS A CA 1
ATOM 673 C C . CYS A 1 87 ? -1.625 -9.003 1.858 1.00 91.31 87 CYS A C 1
ATOM 675 O O . CYS A 1 87 ? -2.090 -10.098 2.166 1.00 91.31 87 CYS A O 1
ATOM 677 N N . ARG A 1 88 ? -1.758 -7.932 2.655 1.00 92.12 88 ARG A N 1
ATOM 678 C CA . ARG A 1 88 ? -2.482 -8.007 3.933 1.00 92.12 88 ARG A CA 1
ATOM 679 C C . ARG A 1 88 ? -3.978 -8.199 3.733 1.00 92.12 88 ARG A C 1
ATOM 681 O O . ARG A 1 88 ? -4.552 -9.056 4.398 1.00 92.12 88 ARG A O 1
ATOM 688 N N . LEU A 1 89 ? -4.597 -7.445 2.825 1.00 94.12 89 LEU A N 1
ATOM 689 C CA . LEU A 1 89 ? -6.014 -7.608 2.492 1.00 94.12 89 LEU A CA 1
ATOM 690 C C . LEU A 1 89 ? -6.318 -9.054 2.082 1.00 94.12 89 LEU A C 1
ATOM 692 O O . LEU A 1 89 ? -7.245 -9.653 2.620 1.00 94.12 89 LEU A O 1
ATOM 696 N N . ASN A 1 90 ? -5.479 -9.640 1.230 1.00 94.44 90 ASN A N 1
ATOM 697 C CA . ASN A 1 90 ? -5.680 -11.001 0.757 1.00 94.44 90 ASN A CA 1
ATOM 698 C C . ASN A 1 90 ? -5.352 -12.065 1.815 1.00 94.44 90 ASN A C 1
ATOM 700 O O . ASN A 1 90 ? -6.227 -12.807 2.249 1.00 94.44 90 ASN A O 1
ATOM 704 N N . TYR A 1 91 ? -4.105 -12.125 2.286 1.00 92.00 91 TYR A N 1
ATOM 705 C CA . TYR A 1 91 ? -3.650 -13.228 3.135 1.00 92.00 91 TYR A CA 1
ATOM 706 C C . TYR A 1 91 ? -4.183 -13.168 4.565 1.00 92.00 91 TYR A C 1
ATOM 708 O O . TYR A 1 91 ? -4.313 -14.206 5.209 1.00 92.00 91 TYR A O 1
ATOM 716 N N . MET A 1 92 ? -4.444 -11.969 5.091 1.00 91.12 92 MET A N 1
ATOM 717 C CA . MET A 1 92 ? -4.855 -11.804 6.488 1.00 91.12 92 MET A CA 1
ATOM 718 C C . MET A 1 92 ? -6.359 -11.613 6.646 1.00 91.12 92 MET A C 1
ATOM 720 O O . MET A 1 92 ? -6.921 -12.039 7.653 1.00 91.12 92 MET A O 1
ATOM 724 N N . TYR A 1 93 ? -6.993 -10.954 5.675 1.00 93.06 93 TYR A N 1
ATOM 725 C CA . TYR A 1 93 ? -8.410 -10.605 5.733 1.00 93.06 93 TYR A CA 1
ATOM 726 C C . TYR A 1 93 ? -9.264 -11.330 4.689 1.00 93.06 93 TYR A C 1
ATOM 728 O O . TYR A 1 93 ? -10.473 -11.140 4.709 1.00 93.06 93 TYR A O 1
ATOM 736 N N . GLY A 1 94 ? -8.682 -12.159 3.813 1.00 94.19 94 GLY A N 1
ATOM 737 C CA . GLY A 1 94 ? -9.425 -12.941 2.817 1.00 94.19 94 GLY A CA 1
ATOM 738 C C . GLY A 1 94 ? -10.070 -12.106 1.709 1.00 94.19 94 GLY A C 1
ATOM 739 O O . GLY A 1 94 ? -11.009 -12.565 1.074 1.00 94.19 94 GLY A O 1
ATOM 740 N N . VAL A 1 95 ? -9.627 -10.864 1.503 1.00 96.38 95 VAL A N 1
ATOM 741 C CA . VAL A 1 95 ? -10.177 -9.973 0.475 1.00 96.38 95 VAL A CA 1
ATOM 742 C C . VAL A 1 95 ? -9.505 -10.266 -0.867 1.00 96.38 95 VAL A C 1
ATOM 744 O O . VAL A 1 95 ? -8.300 -10.048 -1.033 1.00 96.38 95 VAL A O 1
ATOM 747 N N . ASP A 1 96 ? -10.297 -10.721 -1.835 1.00 95.00 96 ASP A N 1
ATOM 748 C CA . ASP A 1 96 ? -9.826 -11.090 -3.178 1.00 95.00 96 ASP A CA 1
ATOM 749 C C . ASP A 1 96 ? -10.094 -10.012 -4.244 1.00 95.00 96 ASP A C 1
ATOM 751 O O . ASP A 1 96 ? -9.444 -9.997 -5.288 1.00 95.00 96 ASP A O 1
ATOM 755 N N . ASP A 1 97 ? -11.016 -9.079 -3.985 1.00 95.75 97 ASP A N 1
ATOM 756 C CA . ASP A 1 97 ? -11.385 -8.011 -4.919 1.00 95.75 97 ASP A CA 1
ATOM 757 C C . ASP A 1 97 ? -10.654 -6.706 -4.572 1.00 95.75 97 ASP A C 1
ATOM 759 O O . ASP A 1 97 ? -11.151 -5.841 -3.839 1.00 95.75 97 ASP A O 1
ATOM 763 N N . VAL A 1 98 ? -9.419 -6.593 -5.069 1.00 93.62 98 VAL A N 1
ATOM 764 C CA . VAL A 1 98 ? -8.569 -5.411 -4.894 1.00 93.62 98 VAL A CA 1
ATOM 765 C C . VAL A 1 98 ? -8.251 -4.790 -6.249 1.00 93.62 98 VAL A C 1
ATOM 767 O O . VAL A 1 98 ? -7.771 -5.457 -7.164 1.00 93.62 98 VAL A O 1
ATOM 770 N N . LEU A 1 99 ? -8.488 -3.487 -6.373 1.00 87.12 99 LEU A N 1
ATOM 771 C CA . LEU A 1 99 ? -8.283 -2.711 -7.592 1.00 87.12 99 LEU A CA 1
ATOM 772 C C . LEU A 1 99 ? -7.271 -1.591 -7.357 1.00 87.12 99 LEU A C 1
ATOM 774 O O . LEU A 1 99 ? -7.196 -1.033 -6.262 1.00 87.12 99 LEU A O 1
ATOM 778 N N . VAL A 1 100 ? -6.551 -1.202 -8.405 1.00 82.94 100 VAL A N 1
ATOM 779 C CA . VAL A 1 100 ? -5.820 0.067 -8.466 1.00 82.94 100 VAL A CA 1
ATOM 780 C C . VAL A 1 100 ? -6.390 0.962 -9.555 1.00 82.94 100 VAL A C 1
ATOM 782 O O . VAL A 1 100 ? -6.772 0.484 -10.623 1.00 82.94 100 VAL A O 1
ATOM 785 N N . ILE A 1 101 ? -6.458 2.259 -9.263 1.00 77.62 101 ILE A N 1
ATOM 786 C CA . ILE A 1 101 ? -6.874 3.307 -10.194 1.00 77.62 101 ILE A CA 1
ATOM 787 C C . ILE A 1 101 ? -5.643 3.978 -10.787 1.00 77.62 101 ILE A C 1
ATOM 789 O O . ILE A 1 101 ? -4.827 4.550 -10.062 1.00 77.62 101 ILE A O 1
ATOM 793 N N . GLU A 1 102 ? -5.543 3.960 -12.110 1.00 73.25 102 GLU A N 1
ATOM 794 C CA . GLU A 1 102 ? -4.436 4.594 -12.823 1.00 73.25 102 GLU A CA 1
ATOM 795 C C . GLU A 1 102 ? -4.651 6.101 -13.010 1.00 73.25 102 GLU A C 1
ATOM 797 O O . GLU A 1 102 ? -5.764 6.570 -13.244 1.00 73.25 102 GLU A O 1
ATOM 802 N N . GLY A 1 103 ? -3.571 6.886 -12.975 1.00 64.06 103 GLY A N 1
ATOM 803 C CA . GLY A 1 103 ? -3.642 8.330 -13.234 1.00 64.06 103 GLY A CA 1
ATOM 804 C C . GLY A 1 103 ? -4.281 9.143 -12.100 1.00 64.06 103 GLY A C 1
ATOM 805 O O . GLY A 1 103 ? -4.896 10.184 -12.348 1.00 64.06 103 GLY A O 1
ATOM 806 N N . GLY A 1 104 ? -4.160 8.667 -10.858 1.00 71.38 104 GLY A N 1
ATOM 807 C CA . GLY A 1 104 ? -4.687 9.338 -9.670 1.00 71.38 104 GLY A CA 1
ATOM 808 C C . GLY A 1 104 ? -6.205 9.512 -9.718 1.00 71.38 104 GLY A C 1
ATOM 809 O O . GLY A 1 104 ? -6.927 8.688 -10.278 1.00 71.38 104 GLY A O 1
ATOM 810 N N . TYR A 1 105 ? -6.720 10.612 -9.164 1.00 80.25 105 TYR A N 1
ATOM 811 C CA . TYR A 1 105 ? -8.169 10.841 -9.128 1.00 80.25 105 TYR A CA 1
ATOM 812 C C . TYR A 1 105 ? -8.834 10.911 -10.515 1.00 80.25 105 TYR A C 1
ATOM 814 O O . TYR A 1 105 ? -10.019 10.603 -10.634 1.00 80.25 105 TYR A O 1
ATOM 822 N N . ARG A 1 106 ? -8.092 11.252 -11.582 1.00 74.81 106 ARG A N 1
ATOM 823 C CA . ARG A 1 106 ? -8.618 11.257 -12.960 1.00 74.81 106 ARG 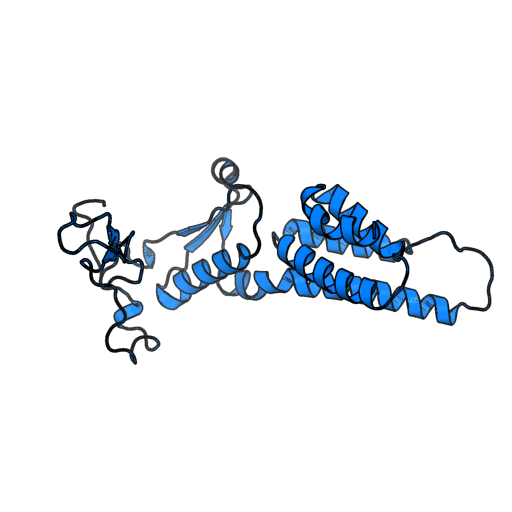A CA 1
ATOM 824 C C . ARG A 1 106 ? -9.044 9.857 -13.420 1.00 74.81 106 ARG A C 1
ATOM 826 O O . ARG A 1 106 ? -9.988 9.732 -14.206 1.00 74.81 106 ARG A O 1
ATOM 833 N N . GLY A 1 107 ? -8.383 8.815 -12.921 1.00 75.19 107 GLY A N 1
ATOM 834 C CA . GLY A 1 107 ? -8.681 7.430 -13.277 1.00 75.19 107 GLY A CA 1
ATOM 835 C C . GLY A 1 107 ? -10.077 6.974 -12.880 1.00 75.19 107 GLY A C 1
ATOM 836 O O . GLY A 1 107 ? -10.671 6.177 -13.603 1.00 75.19 107 GLY A O 1
ATOM 837 N N . PHE A 1 108 ? -10.656 7.535 -11.811 1.00 82.81 108 PHE A N 1
ATOM 838 C CA . PHE A 1 108 ? -12.028 7.214 -11.400 1.00 82.81 108 PHE A CA 1
ATOM 839 C C . PHE A 1 108 ? -13.052 7.580 -12.477 1.00 82.81 108 PHE A C 1
ATOM 841 O O . PHE A 1 108 ? -13.975 6.812 -12.737 1.00 82.81 108 PHE A O 1
ATOM 848 N N . TYR A 1 109 ? -12.866 8.720 -13.148 1.00 85.75 109 TYR A N 1
ATOM 849 C CA . TYR A 1 109 ? -13.761 9.161 -14.222 1.00 85.75 109 TYR A CA 1
ATOM 850 C C . TYR A 1 109 ? -13.586 8.336 -15.496 1.00 85.75 109 TYR A C 1
ATOM 852 O O . TYR A 1 109 ? -14.547 8.119 -16.228 1.00 85.75 109 TYR A O 1
ATOM 860 N N . SER A 1 110 ? -12.363 7.863 -15.744 1.00 81.38 110 SER A N 1
ATOM 861 C CA . SER A 1 110 ? -12.031 7.079 -16.940 1.00 81.38 110 SER A CA 1
ATOM 862 C C . SER A 1 110 ? -12.299 5.579 -16.760 1.00 81.38 110 SER A C 1
ATOM 864 O O . SER A 1 110 ? -12.282 4.841 -17.736 1.00 81.38 110 SER A O 1
ATOM 866 N N . ARG A 1 111 ? -12.583 5.133 -15.524 1.00 81.12 111 ARG A N 1
ATOM 867 C CA . ARG A 1 111 ? -12.687 3.716 -15.128 1.00 81.12 111 ARG A CA 1
ATOM 868 C C . ARG A 1 111 ? -11.439 2.906 -15.496 1.00 81.12 111 ARG A C 1
ATOM 870 O O . ARG A 1 111 ? -11.534 1.734 -15.850 1.00 81.12 111 ARG A O 1
ATOM 877 N N . ASN A 1 112 ? -10.270 3.530 -15.371 1.00 73.19 112 ASN A N 1
ATOM 878 C CA . ASN A 1 112 ? -8.989 2.865 -15.589 1.00 73.19 112 ASN A CA 1
ATOM 879 C C . ASN A 1 112 ? -8.634 2.077 -14.328 1.00 73.19 112 ASN A C 1
ATOM 881 O O . ASN A 1 112 ? -7.983 2.599 -13.420 1.00 73.19 112 ASN A O 1
ATOM 885 N N . THR A 1 113 ? -9.159 0.856 -14.243 1.00 79.25 113 THR A N 1
ATOM 886 C CA . THR A 1 113 ? -8.999 -0.023 -13.084 1.00 79.25 113 THR A CA 1
ATOM 887 C C . THR A 1 113 ? -8.209 -1.266 -13.456 1.00 79.25 113 THR A C 1
ATOM 889 O O . THR A 1 113 ? -8.574 -1.957 -14.409 1.00 79.25 113 THR A O 1
ATOM 892 N N . ILE A 1 114 ? -7.196 -1.600 -12.662 1.00 78.56 114 ILE A N 1
ATOM 893 C CA . ILE A 1 114 ? -6.435 -2.846 -12.790 1.00 78.56 114 ILE A CA 1
ATOM 894 C C . ILE A 1 114 ? -6.669 -3.691 -11.543 1.00 78.56 114 ILE A C 1
ATOM 896 O O . ILE A 1 114 ? -6.551 -3.201 -10.421 1.00 78.56 114 ILE A O 1
ATOM 900 N N . THR A 1 115 ? -6.979 -4.971 -11.727 1.00 84.62 115 THR A N 1
ATOM 901 C CA . THR A 1 115 ? -7.100 -5.920 -10.617 1.00 84.62 115 THR A CA 1
ATOM 902 C C . THR A 1 115 ? -5.724 -6.290 -10.071 1.00 84.62 115 THR A C 1
ATOM 904 O O . THR A 1 115 ? -4.822 -6.678 -10.818 1.00 84.62 115 THR A O 1
ATOM 907 N N . LEU A 1 116 ? -5.567 -6.194 -8.753 1.00 82.31 116 LEU A N 1
ATOM 908 C CA . LEU A 1 116 ? -4.358 -6.566 -8.034 1.00 82.31 116 LEU A CA 1
ATOM 909 C C . LEU A 1 116 ? -4.565 -7.879 -7.282 1.00 82.31 116 LEU A C 1
ATOM 911 O O . LEU A 1 116 ? -5.567 -8.082 -6.608 1.00 82.31 116 LEU A O 1
ATOM 915 N N . ALA A 1 117 ? -3.564 -8.749 -7.363 1.00 82.25 117 ALA A N 1
ATOM 916 C CA . ALA A 1 117 ? -3.479 -9.983 -6.600 1.00 82.25 117 ALA A CA 1
ATOM 917 C C . ALA A 1 117 ? -2.086 -10.068 -5.965 1.00 82.25 117 ALA A C 1
ATOM 919 O O . ALA A 1 117 ? -1.131 -9.527 -6.530 1.00 82.25 117 ALA A O 1
ATOM 920 N N . PRO A 1 118 ? -1.895 -10.803 -4.856 1.00 87.75 118 PRO A N 1
ATOM 921 C CA . PRO A 1 118 ? -0.577 -10.927 -4.229 1.00 87.75 118 PRO A CA 1
ATOM 922 C C . PRO A 1 118 ? 0.529 -11.369 -5.194 1.00 87.75 118 PRO A C 1
ATOM 924 O O . PRO A 1 118 ? 1.663 -10.902 -5.113 1.00 87.75 118 PRO A O 1
ATOM 927 N N . LYS A 1 119 ? 0.184 -12.222 -6.168 1.00 83.38 119 LYS A N 1
ATOM 928 C CA . LYS A 1 119 ? 1.097 -12.642 -7.238 1.00 83.38 119 LYS A CA 1
ATOM 929 C C . LYS A 1 119 ? 1.506 -11.487 -8.157 1.00 83.38 119 LYS A C 1
ATOM 931 O O . LYS A 1 119 ? 2.671 -11.418 -8.533 1.00 83.38 119 LYS A O 1
ATOM 936 N N . SER A 1 120 ? 0.586 -10.585 -8.513 1.00 75.00 120 SER A N 1
ATOM 937 C CA . SER A 1 120 ? 0.885 -9.473 -9.427 1.00 75.00 120 SER A CA 1
ATOM 938 C C . SER A 1 120 ? 1.730 -8.378 -8.771 1.00 75.00 120 SER A C 1
ATOM 940 O O . SER A 1 120 ? 2.508 -7.725 -9.465 1.00 75.00 120 SER A O 1
ATOM 942 N N . VAL A 1 121 ? 1.646 -8.232 -7.443 1.00 73.69 121 VAL A N 1
ATOM 943 C CA . VAL A 1 121 ? 2.417 -7.245 -6.664 1.00 73.69 121 VAL A CA 1
ATOM 944 C C . VAL A 1 121 ? 3.701 -7.800 -6.042 1.00 73.69 121 VAL A C 1
ATOM 946 O O . VAL A 1 121 ? 4.430 -7.065 -5.379 1.00 73.69 121 VAL A O 1
ATOM 949 N N . ASN A 1 122 ? 4.006 -9.091 -6.211 1.00 71.31 122 ASN A N 1
ATOM 950 C CA . ASN A 1 122 ? 5.061 -9.721 -5.417 1.00 71.31 122 ASN A CA 1
ATOM 951 C C . ASN A 1 122 ? 6.442 -9.104 -5.662 1.00 71.31 122 ASN A C 1
ATOM 953 O O . ASN A 1 122 ? 7.191 -8.934 -4.707 1.00 71.31 122 ASN A O 1
ATOM 957 N N . ASP A 1 123 ? 6.742 -8.720 -6.904 1.00 65.12 123 ASP A N 1
ATOM 958 C CA . ASP A 1 123 ? 8.064 -8.235 -7.312 1.00 65.12 123 ASP A CA 1
ATOM 959 C C . ASP A 1 123 ? 8.064 -6.791 -7.819 1.00 65.12 123 ASP A C 1
ATOM 961 O O . ASP A 1 123 ? 9.075 -6.360 -8.360 1.00 65.12 123 ASP A O 1
ATOM 965 N N . ILE A 1 124 ? 6.977 -6.027 -7.638 1.00 63.25 124 ILE A N 1
ATOM 966 C CA . ILE A 1 124 ? 6.920 -4.623 -8.101 1.00 63.25 124 ILE A CA 1
ATOM 967 C C . ILE A 1 124 ? 8.093 -3.811 -7.524 1.00 63.25 124 ILE A C 1
ATOM 969 O O . ILE A 1 124 ? 8.917 -3.292 -8.260 1.00 63.25 124 ILE A O 1
ATOM 973 N N . HIS A 1 125 ? 8.347 -3.961 -6.224 1.00 56.81 125 HIS A N 1
ATOM 974 C CA . HIS A 1 125 ? 9.493 -3.373 -5.520 1.00 56.81 125 HIS A CA 1
ATOM 975 C C . HIS A 1 125 ? 10.899 -3.844 -5.975 1.00 56.81 125 HIS A C 1
ATOM 977 O O . HIS A 1 125 ? 11.901 -3.332 -5.486 1.00 56.81 125 HIS A O 1
ATOM 983 N N . LYS A 1 126 ? 11.014 -4.859 -6.849 1.00 56.19 126 LYS A N 1
ATOM 984 C CA . LYS A 1 126 ? 12.300 -5.380 -7.371 1.00 56.19 126 LYS A CA 1
ATOM 985 C C . LYS A 1 126 ? 12.534 -5.048 -8.842 1.00 56.19 126 LYS A C 1
ATOM 987 O O . LYS A 1 126 ? 13.640 -5.245 -9.350 1.00 56.19 126 LYS A O 1
ATOM 992 N N . ARG A 1 127 ? 11.507 -4.587 -9.556 1.00 57.75 127 ARG A N 1
ATOM 993 C CA . ARG A 1 127 ? 11.585 -4.349 -11.005 1.00 57.75 127 ARG A CA 1
ATOM 994 C C . ARG A 1 127 ? 12.552 -3.218 -11.340 1.00 57.75 127 ARG A C 1
ATOM 996 O O . ARG A 1 127 ? 13.302 -3.359 -12.304 1.00 57.75 127 ARG A O 1
ATOM 1003 N N . GLY A 1 128 ? 12.636 -2.188 -10.493 1.00 58.22 128 GLY A N 1
ATOM 1004 C CA . GLY A 1 128 ? 13.652 -1.138 -10.610 1.00 58.22 128 GLY A CA 1
ATOM 1005 C C . GLY A 1 128 ? 15.085 -1.690 -10.613 1.00 58.22 128 GLY A C 1
ATOM 1006 O O . GLY A 1 128 ? 15.882 -1.339 -11.479 1.00 58.22 128 GLY A O 1
ATOM 1007 N N . GLU A 1 129 ? 15.394 -2.642 -9.726 1.00 56.16 129 GLU A N 1
ATOM 1008 C CA . GLU A 1 129 ? 16.728 -3.249 -9.624 1.00 56.16 129 GLU A CA 1
ATOM 1009 C C . GLU A 1 129 ? 17.101 -4.088 -10.861 1.00 56.16 129 GLU A C 1
ATOM 1011 O O . GLU A 1 129 ? 18.237 -4.023 -11.343 1.00 56.16 129 GLU A O 1
ATOM 1016 N N . LEU A 1 130 ? 16.155 -4.868 -11.397 1.00 49.78 130 LEU A N 1
ATOM 1017 C CA . LEU A 1 130 ? 16.360 -5.675 -12.605 1.00 49.78 130 LEU A CA 1
ATOM 1018 C C . LEU A 1 130 ? 16.666 -4.790 -13.822 1.00 49.78 130 LEU A C 1
ATOM 1020 O O . LEU A 1 130 ? 17.603 -5.073 -14.569 1.00 49.78 130 LEU A O 1
ATOM 1024 N N . LEU A 1 131 ? 15.924 -3.692 -13.976 1.00 57.50 131 LEU A N 1
ATOM 1025 C CA . LEU A 1 131 ? 16.102 -2.727 -15.064 1.00 57.50 131 LEU A CA 1
ATOM 1026 C C . LEU A 1 131 ? 17.455 -2.009 -14.942 1.00 57.50 131 LEU A C 1
ATOM 1028 O O . LEU A 1 131 ? 18.181 -1.888 -15.928 1.00 57.50 131 L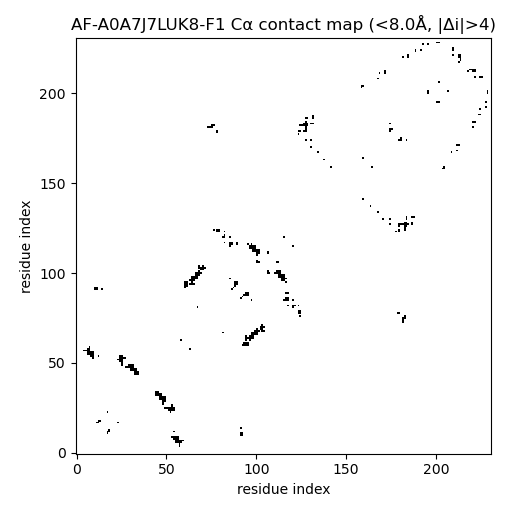EU A O 1
ATOM 1032 N N . THR A 1 132 ? 17.875 -1.641 -13.725 1.00 59.50 132 THR A N 1
ATOM 1033 C CA . THR A 1 132 ? 19.221 -1.097 -13.489 1.00 59.50 132 THR A CA 1
ATOM 1034 C C . THR A 1 132 ? 20.326 -2.099 -13.853 1.00 59.50 132 THR A C 1
ATOM 1036 O O . THR A 1 132 ? 21.355 -1.708 -14.405 1.00 59.50 132 THR A O 1
ATOM 1039 N N . ARG A 1 133 ? 20.161 -3.398 -13.555 1.00 60.59 133 ARG A N 1
ATOM 1040 C CA . ARG A 1 133 ? 21.138 -4.435 -13.952 1.00 60.59 133 ARG A CA 1
ATOM 1041 C C . ARG A 1 133 ? 21.215 -4.599 -15.472 1.00 60.59 133 ARG A C 1
ATOM 1043 O O . ARG A 1 133 ? 22.320 -4.696 -15.993 1.00 60.59 133 ARG A O 1
ATOM 1050 N N . MET A 1 134 ? 20.083 -4.557 -16.176 1.00 55.16 134 MET A N 1
ATOM 1051 C CA . MET A 1 134 ? 20.065 -4.614 -17.642 1.00 55.16 134 MET A CA 1
ATOM 1052 C C . MET A 1 134 ? 20.846 -3.451 -18.273 1.00 55.16 134 MET A C 1
ATOM 1054 O O . MET A 1 134 ? 21.653 -3.690 -19.170 1.00 55.16 134 MET A O 1
ATOM 1058 N N . CYS A 1 135 ? 20.683 -2.221 -17.771 1.00 61.66 135 CYS A N 1
ATOM 1059 C CA . CYS A 1 135 ? 21.469 -1.071 -18.236 1.00 61.66 135 CYS A CA 1
ATOM 1060 C C . CYS A 1 135 ? 22.983 -1.272 -18.026 1.00 61.66 135 CYS A C 1
ATOM 1062 O O . CYS A 1 135 ? 23.782 -0.964 -18.912 1.00 61.66 135 CYS A O 1
ATOM 1064 N N . ASP A 1 136 ? 23.390 -1.832 -16.883 1.00 64.00 136 ASP A N 1
ATOM 1065 C CA . ASP A 1 136 ? 24.803 -2.119 -16.606 1.00 64.00 136 ASP A CA 1
ATOM 1066 C C . ASP A 1 136 ? 25.387 -3.202 -17.528 1.00 64.00 136 ASP A C 1
ATOM 1068 O O . ASP A 1 136 ? 26.546 -3.100 -17.940 1.00 64.00 136 ASP A O 1
ATOM 1072 N N . ASP A 1 137 ? 24.613 -4.242 -17.842 1.00 60.38 137 ASP A N 1
ATOM 1073 C CA . ASP A 1 137 ? 25.056 -5.351 -18.691 1.00 60.38 137 ASP A CA 1
ATOM 1074 C C . ASP A 1 137 ? 25.192 -4.930 -20.160 1.00 60.38 137 ASP A C 1
ATOM 1076 O O . ASP A 1 137 ? 26.168 -5.313 -20.811 1.00 60.38 137 ASP A O 1
ATOM 1080 N N . ILE A 1 138 ? 24.277 -4.090 -20.660 1.00 59.44 138 ILE A N 1
ATOM 1081 C CA . ILE A 1 138 ? 24.387 -3.448 -21.983 1.00 59.44 138 ILE A CA 1
ATOM 1082 C C . ILE A 1 138 ? 25.691 -2.644 -22.052 1.00 59.44 138 ILE A C 1
ATOM 1084 O O . ILE A 1 138 ? 26.504 -2.843 -22.954 1.00 59.44 138 ILE A O 1
ATOM 1088 N N . ARG A 1 139 ? 25.975 -1.833 -21.026 1.00 61.00 139 ARG A N 1
ATOM 1089 C CA . ARG A 1 139 ? 27.216 -1.049 -20.958 1.00 61.00 139 ARG A CA 1
ATOM 1090 C C . ARG A 1 139 ? 28.476 -1.919 -20.923 1.00 61.00 139 ARG A C 1
ATOM 1092 O O . ARG A 1 139 ? 29.469 -1.598 -21.575 1.00 61.00 139 ARG A O 1
ATOM 1099 N N . LYS A 1 140 ? 28.473 -3.009 -20.145 1.00 62.75 140 LYS A N 1
ATOM 1100 C CA . LYS A 1 140 ? 29.620 -3.932 -20.058 1.00 62.75 140 LYS A CA 1
ATOM 1101 C C . LYS A 1 140 ? 29.872 -4.643 -21.386 1.00 62.75 140 LYS A C 1
ATOM 1103 O O . LYS A 1 140 ? 31.032 -4.753 -21.779 1.00 62.75 140 LYS A O 1
ATOM 1108 N N . LYS A 1 141 ? 28.819 -5.070 -22.092 1.00 57.34 141 LYS A N 1
ATOM 1109 C CA . LYS A 1 141 ? 28.938 -5.660 -23.435 1.00 57.34 141 LYS A CA 1
ATOM 1110 C C . LYS A 1 141 ? 29.561 -4.679 -24.431 1.00 57.34 141 LYS A C 1
ATOM 1112 O O . LYS A 1 141 ? 30.520 -5.063 -25.093 1.00 57.34 141 LYS A O 1
ATOM 1117 N N . GLY A 1 142 ? 29.148 -3.409 -24.430 1.00 51.66 142 GLY A N 1
ATOM 1118 C CA . GLY A 1 142 ? 29.740 -2.359 -25.274 1.00 51.66 142 GLY A CA 1
ATOM 1119 C C . GLY A 1 142 ? 31.234 -2.073 -25.024 1.00 51.66 142 GLY A C 1
ATOM 1120 O O . GLY A 1 142 ? 31.905 -1.511 -25.891 1.00 51.66 142 GLY A O 1
ATOM 1121 N N . ASN A 1 143 ? 31.791 -2.475 -23.872 1.00 5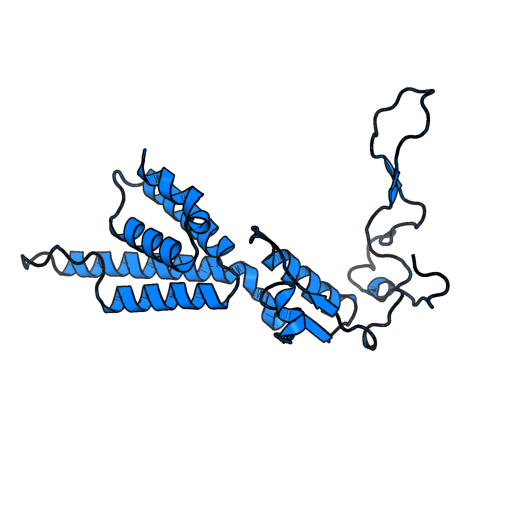0.34 143 ASN A N 1
ATOM 1122 C CA . ASN A 1 143 ? 33.233 -2.392 -23.592 1.00 50.34 143 ASN A CA 1
ATOM 1123 C C . ASN A 1 143 ? 34.014 -3.630 -24.074 1.00 50.34 143 ASN A C 1
ATOM 1125 O O . ASN A 1 143 ? 35.167 -3.492 -24.476 1.00 50.34 143 ASN A O 1
ATOM 1129 N N . LEU A 1 144 ? 33.406 -4.822 -24.090 1.00 40.56 144 LEU A N 1
ATOM 1130 C CA . LEU A 1 144 ? 34.033 -6.046 -24.616 1.00 40.56 144 LEU A CA 1
ATOM 1131 C C . LEU A 1 144 ? 34.165 -6.020 -26.148 1.00 40.56 144 LEU A C 1
ATOM 1133 O O . LEU A 1 144 ? 35.198 -6.431 -26.675 1.00 40.56 144 LEU A O 1
ATOM 1137 N N . THR A 1 145 ? 33.171 -5.484 -26.864 1.00 42.75 145 THR A N 1
ATOM 1138 C CA . THR A 1 145 ? 33.188 -5.398 -28.337 1.00 42.75 145 THR A CA 1
ATOM 1139 C C . THR A 1 145 ? 34.271 -4.442 -28.857 1.00 42.75 145 THR A C 1
ATOM 1141 O O . THR A 1 145 ? 34.880 -4.704 -29.892 1.00 42.75 145 THR A O 1
ATOM 1144 N N . ARG A 1 146 ? 34.584 -3.362 -28.122 1.00 47.56 146 ARG A N 1
ATOM 1145 C CA . ARG A 1 146 ? 35.638 -2.394 -28.497 1.00 47.56 146 ARG A CA 1
ATOM 1146 C C . ARG A 1 146 ? 37.052 -2.907 -28.201 1.00 47.56 146 ARG A C 1
ATOM 1148 O O . ARG A 1 146 ? 37.943 -2.684 -29.012 1.00 47.56 146 ARG A O 1
ATOM 1155 N N . ILE A 1 147 ? 37.252 -3.672 -27.120 1.00 46.25 147 ILE A N 1
ATOM 1156 C CA . ILE A 1 147 ? 38.549 -4.327 -26.832 1.00 46.25 147 ILE A CA 1
ATOM 1157 C C . ILE A 1 147 ? 38.884 -5.380 -27.903 1.00 46.25 147 ILE A C 1
ATOM 1159 O O . ILE A 1 147 ? 40.043 -5.531 -28.272 1.00 46.25 147 ILE A O 1
ATOM 1163 N N . ALA A 1 148 ? 37.877 -6.059 -28.461 1.00 41.59 148 ALA A N 1
ATOM 1164 C CA . ALA A 1 148 ? 38.062 -6.984 -29.581 1.00 41.59 148 ALA A CA 1
ATOM 1165 C C . ALA A 1 148 ? 38.342 -6.290 -30.934 1.00 41.59 148 ALA A C 1
ATOM 1167 O O . ALA A 1 148 ? 38.776 -6.950 -31.875 1.00 41.59 148 ALA A O 1
ATOM 1168 N N . SER A 1 149 ? 38.117 -4.974 -31.035 1.00 43.81 149 SER A N 1
ATOM 1169 C CA . SER A 1 149 ? 38.190 -4.200 -32.286 1.00 43.81 149 SER A CA 1
ATOM 1170 C C . SER A 1 149 ? 39.418 -3.281 -32.373 1.00 43.81 149 SER A C 1
ATOM 1172 O O . SER A 1 149 ? 39.474 -2.418 -33.244 1.00 43.81 149 SER A O 1
ATOM 1174 N N . SER A 1 150 ? 40.424 -3.450 -31.507 1.00 40.66 150 SER A N 1
ATOM 1175 C CA . SER A 1 150 ? 41.561 -2.525 -31.352 1.00 40.66 150 SER A CA 1
ATOM 1176 C C . SER A 1 150 ? 42.564 -2.474 -32.522 1.00 40.66 150 SER A C 1
ATOM 1178 O O . SER A 1 150 ? 43.697 -2.059 -32.313 1.00 40.66 150 SER A O 1
ATOM 1180 N N . ASN A 1 151 ? 42.189 -2.895 -33.734 1.00 42.81 151 ASN A N 1
ATOM 1181 C CA . ASN A 1 151 ? 43.049 -2.874 -34.924 1.00 42.81 151 ASN A CA 1
ATOM 1182 C C . ASN A 1 151 ? 42.375 -2.303 -36.184 1.00 42.81 151 ASN A C 1
ATOM 1184 O O . ASN A 1 151 ? 42.873 -2.538 -37.283 1.00 42.81 151 ASN A O 1
ATOM 1188 N N . LEU A 1 152 ? 41.279 -1.546 -36.072 1.00 41.84 152 LEU A N 1
ATOM 1189 C CA . LEU A 1 152 ? 40.750 -0.778 -37.203 1.00 41.84 152 LEU A CA 1
ATOM 1190 C C . LEU A 1 152 ? 40.310 0.610 -36.735 1.00 41.84 152 LEU A C 1
ATOM 1192 O O . LEU A 1 152 ? 39.410 0.762 -35.915 1.00 41.84 152 LEU A O 1
ATOM 1196 N N . ILE A 1 153 ? 41.031 1.600 -37.249 1.00 46.97 153 ILE A N 1
ATOM 1197 C CA . ILE A 1 153 ? 40.846 3.030 -37.038 1.00 46.97 153 ILE A CA 1
ATOM 1198 C C . ILE A 1 153 ? 39.602 3.496 -37.821 1.00 46.97 153 ILE A C 1
ATOM 1200 O O . ILE A 1 153 ? 39.349 3.020 -38.928 1.00 46.97 153 ILE A O 1
ATOM 1204 N N . ASP A 1 154 ? 38.871 4.430 -37.206 1.00 37.44 154 ASP A N 1
ATOM 1205 C CA . ASP A 1 154 ? 37.770 5.263 -37.719 1.00 37.44 154 ASP A CA 1
ATOM 1206 C C . ASP A 1 154 ? 36.352 4.671 -37.791 1.00 37.44 154 ASP A C 1
ATOM 1208 O O . ASP A 1 154 ? 35.854 4.305 -38.854 1.00 37.44 154 ASP A O 1
ATOM 1212 N N . ARG A 1 155 ? 35.656 4.717 -36.641 1.00 42.12 155 ARG A N 1
ATOM 1213 C CA . ARG A 1 155 ? 34.414 5.504 -36.429 1.00 42.12 155 ARG A CA 1
ATOM 1214 C C . ARG A 1 155 ? 34.195 5.692 -34.922 1.00 42.12 155 ARG A C 1
ATOM 1216 O O . ARG A 1 155 ? 33.581 4.854 -34.268 1.00 42.12 155 ARG A O 1
ATOM 1223 N N . GLU A 1 156 ? 34.746 6.762 -34.354 1.00 45.34 156 GLU A N 1
ATOM 1224 C CA . GLU A 1 156 ? 34.735 7.004 -32.901 1.00 45.34 156 GLU A CA 1
ATOM 1225 C C . GLU A 1 156 ? 33.501 7.747 -32.351 1.00 45.34 156 GLU A C 1
ATOM 1227 O O . GLU A 1 156 ? 33.376 7.846 -31.134 1.00 45.34 156 GLU A O 1
ATOM 1232 N N . ASP A 1 157 ? 32.537 8.164 -33.178 1.00 46.78 157 ASP A N 1
ATOM 1233 C CA . ASP A 1 157 ? 31.516 9.135 -32.736 1.00 46.78 157 ASP A CA 1
ATOM 1234 C C . ASP A 1 157 ? 30.160 8.559 -32.275 1.00 46.78 157 ASP A C 1
ATOM 1236 O O . ASP A 1 157 ? 29.305 9.311 -31.808 1.00 46.78 157 ASP A O 1
ATOM 1240 N N . GLU A 1 158 ? 29.929 7.241 -32.336 1.00 51.53 158 GLU A N 1
ATOM 1241 C CA . GLU A 1 158 ? 28.690 6.646 -31.802 1.00 51.53 158 GLU A CA 1
ATOM 1242 C C . GLU A 1 158 ? 28.877 6.141 -30.358 1.00 51.53 158 GLU A C 1
ATOM 1244 O O . GLU A 1 158 ? 29.569 5.155 -30.067 1.00 51.53 158 GLU A O 1
A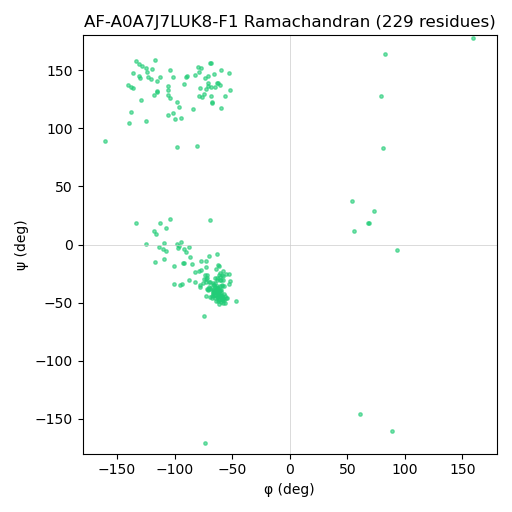TOM 1249 N N . ILE A 1 159 ? 28.247 6.870 -29.428 1.00 57.91 159 ILE A N 1
ATOM 1250 C CA . ILE A 1 159 ? 28.236 6.624 -27.975 1.00 57.91 159 ILE A CA 1
ATOM 1251 C C . ILE A 1 159 ? 27.622 5.245 -27.657 1.00 57.91 159 ILE A C 1
ATOM 1253 O O . ILE A 1 159 ? 28.146 4.507 -26.812 1.00 57.91 159 ILE A O 1
ATOM 1257 N N . PHE A 1 160 ? 26.571 4.883 -28.395 1.00 58.06 160 PHE A N 1
ATOM 1258 C CA . PHE A 1 160 ? 25.872 3.597 -28.398 1.00 58.06 160 PHE A CA 1
ATOM 1259 C C . PHE A 1 160 ? 25.590 3.181 -29.845 1.00 58.06 160 PHE A C 1
ATOM 1261 O O . PHE A 1 160 ? 25.340 4.037 -30.691 1.00 58.06 160 PHE A O 1
ATOM 1268 N N . THR A 1 161 ? 25.591 1.879 -30.124 1.00 65.75 161 THR A N 1
ATOM 1269 C CA . THR A 1 161 ? 25.083 1.344 -31.398 1.00 65.75 161 THR A CA 1
ATOM 1270 C C . THR A 1 161 ? 23.563 1.523 -31.495 1.00 65.75 161 THR A C 1
ATOM 1272 O O . THR A 1 161 ? 22.866 1.589 -30.481 1.00 65.75 161 THR A O 1
ATOM 1275 N N . GLU A 1 162 ? 23.013 1.547 -32.711 1.00 60.53 162 GLU A N 1
ATOM 1276 C CA . GLU A 1 162 ? 21.566 1.701 -32.936 1.00 60.53 162 GLU A CA 1
ATOM 1277 C C . GLU A 1 162 ? 20.728 0.615 -32.220 1.00 60.53 162 GLU A C 1
ATOM 1279 O O . GLU A 1 162 ? 19.662 0.897 -31.668 1.00 60.53 162 GLU A O 1
ATOM 1284 N N . GLU A 1 163 ? 21.242 -0.617 -32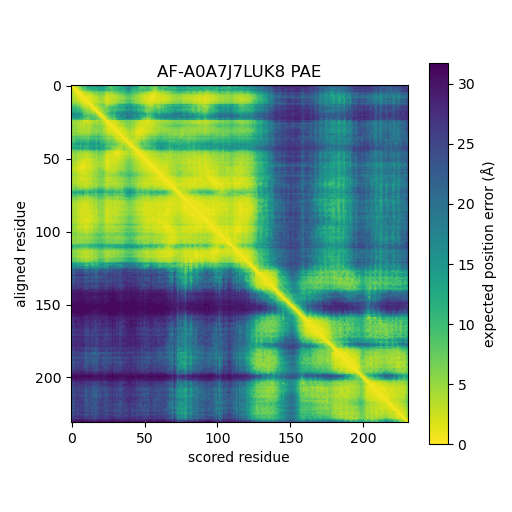.137 1.00 56.44 163 GLU A N 1
ATOM 1285 C CA . GLU A 1 163 ? 20.608 -1.732 -31.418 1.00 56.44 163 GLU A CA 1
ATOM 1286 C C . GLU A 1 163 ? 20.624 -1.535 -29.886 1.00 56.44 163 GLU A C 1
ATOM 1288 O O . GLU A 1 163 ? 19.640 -1.835 -29.196 1.00 56.44 163 GLU A O 1
ATOM 1293 N N . GLU A 1 164 ? 21.709 -0.974 -29.340 1.00 59.97 164 GLU A N 1
ATOM 1294 C CA . GLU A 1 164 ? 21.814 -0.605 -27.923 1.00 59.97 164 GLU A CA 1
ATOM 1295 C C . GLU A 1 164 ? 20.857 0.542 -27.583 1.00 59.97 164 GLU A C 1
ATOM 1297 O O . GLU A 1 164 ? 20.126 0.438 -26.597 1.00 59.97 164 GLU A O 1
ATOM 1302 N N . CYS A 1 165 ? 20.776 1.576 -28.428 1.00 58.62 165 CYS A N 1
ATOM 1303 C CA . CYS A 1 165 ? 19.812 2.671 -28.288 1.00 58.62 165 CYS A CA 1
ATOM 1304 C C . CYS A 1 165 ? 18.369 2.154 -28.288 1.00 58.62 165 CYS A C 1
ATOM 1306 O O . CYS A 1 165 ? 17.588 2.502 -27.402 1.00 58.62 165 CYS A O 1
ATOM 1308 N N . GLN A 1 166 ? 18.011 1.264 -29.221 1.00 57.44 166 GLN A N 1
ATOM 1309 C CA . GLN A 1 166 ? 16.677 0.653 -29.252 1.00 57.44 166 GLN A CA 1
ATOM 1310 C C . GLN A 1 166 ? 16.392 -0.192 -28.007 1.00 57.44 166 GLN A C 1
ATOM 1312 O O . GLN A 1 166 ? 15.256 -0.229 -27.531 1.00 57.44 166 GLN A O 1
ATOM 1317 N N . THR A 1 167 ? 17.396 -0.881 -27.472 1.00 57.50 167 THR A N 1
ATOM 1318 C CA . THR A 1 167 ? 17.238 -1.704 -26.269 1.00 57.50 167 THR A CA 1
ATOM 1319 C C . THR A 1 167 ? 17.086 -0.837 -25.022 1.00 57.50 167 THR A C 1
ATOM 1321 O O . THR A 1 167 ? 16.180 -1.082 -24.229 1.00 57.50 167 THR A O 1
ATOM 1324 N N . ILE A 1 168 ? 17.898 0.212 -24.874 1.00 61.66 168 ILE A N 1
ATOM 1325 C CA . ILE A 1 168 ? 17.781 1.195 -23.788 1.00 61.66 168 ILE A CA 1
ATOM 1326 C C . ILE A 1 168 ? 16.424 1.895 -23.870 1.00 61.66 168 ILE A C 1
ATOM 1328 O O . ILE A 1 168 ? 15.728 1.980 -22.864 1.00 61.66 168 ILE A O 1
ATOM 1332 N N . TYR A 1 169 ? 15.987 2.299 -25.064 1.00 61.94 169 TYR A N 1
ATOM 1333 C CA . TYR A 1 169 ? 14.664 2.882 -25.275 1.00 61.94 169 TYR A CA 1
ATOM 1334 C C . TYR A 1 169 ? 13.545 1.919 -24.871 1.00 61.94 169 TYR A C 1
ATOM 1336 O O . TYR A 1 169 ? 12.643 2.304 -24.136 1.00 61.94 169 TYR A O 1
ATOM 1344 N N . LYS A 1 170 ? 13.626 0.638 -25.256 1.00 56.00 170 LYS A N 1
ATOM 1345 C CA . LYS A 1 170 ? 12.666 -0.391 -24.818 1.00 56.00 170 LYS A CA 1
ATOM 1346 C C . LYS A 1 170 ? 12.675 -0.578 -23.299 1.00 56.00 170 LYS A C 1
ATOM 1348 O O . LYS A 1 170 ? 11.608 -0.697 -22.714 1.00 56.00 170 LYS A O 1
ATOM 1353 N N . VAL A 1 171 ? 13.841 -0.568 -22.653 1.00 60.44 171 VAL A N 1
ATOM 1354 C CA . VAL A 1 171 ? 13.972 -0.660 -21.187 1.00 60.44 171 VAL A CA 1
ATOM 1355 C C . VAL A 1 171 ? 13.332 0.555 -20.513 1.00 60.44 171 VAL A C 1
ATOM 1357 O O . VAL A 1 171 ? 12.499 0.386 -19.629 1.00 60.44 171 VAL A O 1
ATOM 1360 N N . VAL A 1 172 ? 13.647 1.766 -20.974 1.00 59.34 172 VAL A N 1
ATOM 1361 C CA . VAL A 1 172 ? 13.084 3.028 -20.470 1.00 59.34 172 VAL A CA 1
ATOM 1362 C C . VAL A 1 172 ? 11.568 3.093 -20.700 1.00 59.34 172 VAL A C 1
ATOM 1364 O O . VAL A 1 172 ? 10.846 3.532 -19.813 1.00 59.34 172 VAL A O 1
ATOM 1367 N N . MET A 1 173 ? 11.060 2.590 -21.825 1.00 56.56 173 MET A N 1
ATOM 1368 C CA . MET A 1 173 ? 9.620 2.480 -22.102 1.00 56.56 173 MET A CA 1
ATOM 1369 C C . MET A 1 173 ? 8.929 1.380 -21.283 1.00 56.56 173 MET A C 1
ATOM 1371 O O . MET A 1 173 ? 7.758 1.496 -20.945 1.00 56.56 173 MET A O 1
ATOM 1375 N N . ILE A 1 174 ? 9.628 0.304 -20.925 1.00 51.72 174 ILE A N 1
ATOM 1376 C CA . ILE A 1 174 ? 9.098 -0.704 -19.998 1.00 51.72 174 ILE A CA 1
ATOM 1377 C C . ILE A 1 174 ? 9.020 -0.125 -18.577 1.00 51.72 174 ILE A C 1
ATOM 1379 O O . ILE A 1 174 ? 8.047 -0.387 -17.876 1.00 51.72 174 ILE A O 1
ATOM 1383 N N . VAL A 1 175 ? 9.981 0.712 -18.166 1.00 55.31 175 VAL A N 1
ATOM 1384 C CA . VAL A 1 175 ? 9.931 1.447 -16.885 1.00 55.31 175 VAL A CA 1
ATOM 1385 C C . VAL A 1 175 ? 8.682 2.348 -16.813 1.00 55.31 175 VAL A C 1
ATOM 1387 O O . VAL A 1 175 ? 8.073 2.439 -15.746 1.00 55.31 175 VAL A O 1
ATOM 1390 N N . SER A 1 176 ? 8.242 2.946 -17.933 1.00 52.09 176 SER A N 1
ATOM 1391 C CA . SER A 1 176 ? 7.105 3.889 -17.949 1.00 52.09 176 SER A CA 1
ATOM 1392 C C . SER A 1 176 ? 5.766 3.192 -17.745 1.00 52.09 176 SER A C 1
ATOM 1394 O O . SER A 1 176 ? 4.851 3.761 -17.153 1.00 52.09 176 SER A O 1
ATOM 1396 N N . LEU A 1 177 ? 5.676 1.930 -18.165 1.00 47.25 177 LEU A N 1
ATOM 1397 C CA . LEU A 1 177 ? 4.504 1.079 -17.982 1.00 47.25 177 LEU A CA 1
ATOM 1398 C C . LEU A 1 177 ? 4.369 0.530 -16.553 1.00 47.25 177 LEU A C 1
ATOM 1400 O O . LEU A 1 177 ? 3.316 -0.003 -16.210 1.00 47.25 177 LEU A O 1
ATOM 1404 N N . LEU A 1 178 ? 5.414 0.612 -15.720 1.00 50.91 178 LEU A N 1
ATOM 1405 C CA . LEU A 1 178 ? 5.498 -0.185 -14.490 1.00 50.91 178 LEU A CA 1
ATOM 1406 C C . LEU A 1 178 ? 5.359 0.595 -13.178 1.00 50.91 178 LEU A C 1
ATOM 1408 O O . LEU A 1 178 ? 5.310 -0.040 -12.133 1.00 50.91 178 LEU A O 1
ATOM 1412 N N . SER A 1 179 ? 5.246 1.928 -13.184 1.00 54.41 179 SER A N 1
ATOM 1413 C CA . SER A 1 179 ? 5.170 2.742 -11.946 1.00 54.41 179 SER A CA 1
ATOM 1414 C C . SER A 1 179 ? 6.354 2.545 -10.965 1.00 54.41 179 SER A C 1
ATOM 1416 O O . SER A 1 179 ? 6.315 3.038 -9.841 1.00 54.41 179 SER A O 1
ATOM 1418 N N . ASP A 1 180 ? 7.432 1.876 -11.392 1.00 57.34 180 ASP A N 1
ATOM 1419 C CA . ASP A 1 180 ? 8.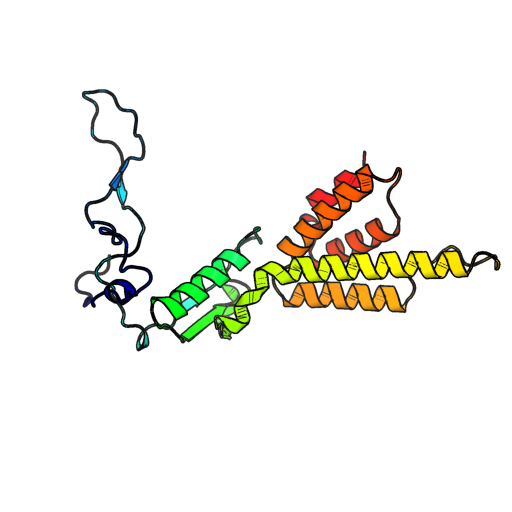635 1.525 -10.608 1.00 57.34 180 ASP A CA 1
ATOM 1420 C C . ASP A 1 180 ? 9.837 2.429 -10.949 1.00 57.34 180 ASP A C 1
ATOM 1422 O O . ASP A 1 180 ? 11.001 2.062 -10.760 1.00 57.34 180 ASP A O 1
ATOM 1426 N N . ILE A 1 181 ? 9.572 3.619 -11.495 1.00 63.88 181 ILE A N 1
ATOM 1427 C CA . ILE A 1 181 ? 10.631 4.528 -11.931 1.00 63.88 181 ILE A CA 1
ATOM 1428 C C . ILE A 1 181 ? 11.493 5.037 -10.774 1.00 63.88 181 ILE A C 1
ATOM 1430 O O . ILE A 1 181 ? 12.700 5.163 -10.945 1.00 63.88 181 ILE A O 1
ATOM 1434 N N . ASP A 1 182 ? 10.919 5.296 -9.603 1.00 61.81 182 ASP A N 1
ATOM 1435 C CA . ASP A 1 182 ? 11.685 5.817 -8.468 1.00 61.81 182 ASP A CA 1
ATOM 1436 C C . ASP A 1 182 ? 12.695 4.793 -7.955 1.00 61.81 182 ASP A C 1
ATOM 1438 O O . ASP A 1 182 ? 13.843 5.147 -7.698 1.00 61.81 182 ASP A O 1
ATOM 1442 N N . ASP A 1 183 ? 12.302 3.518 -7.887 1.00 63.31 183 ASP A N 1
ATOM 1443 C CA . ASP A 1 183 ? 13.213 2.432 -7.529 1.00 63.31 183 ASP A CA 1
ATOM 1444 C C . ASP A 1 183 ? 14.321 2.326 -8.585 1.00 63.31 183 ASP A C 1
ATOM 1446 O O . ASP A 1 183 ? 15.503 2.266 -8.244 1.00 63.31 183 ASP A O 1
ATOM 1450 N N . PHE A 1 184 ? 13.972 2.383 -9.876 1.00 67.50 184 PHE A N 1
ATOM 1451 C CA . PHE A 1 184 ? 14.962 2.405 -10.956 1.00 67.50 184 PHE A CA 1
ATOM 1452 C C . PHE A 1 184 ? 15.923 3.598 -10.840 1.00 67.50 184 PHE A C 1
ATOM 1454 O O . PHE A 1 184 ? 17.135 3.405 -10.929 1.00 67.50 184 PHE A O 1
ATOM 1461 N N . ILE A 1 185 ? 15.414 4.810 -10.604 1.00 69.19 185 ILE A N 1
ATOM 1462 C CA . ILE A 1 185 ? 16.204 6.035 -10.421 1.00 69.19 185 ILE A CA 1
ATOM 1463 C C . ILE A 1 185 ? 17.108 5.908 -9.197 1.00 69.19 185 ILE A C 1
ATOM 1465 O O . ILE A 1 185 ? 18.283 6.257 -9.276 1.00 69.19 185 ILE A O 1
ATOM 1469 N N . GLU A 1 186 ? 16.601 5.408 -8.071 1.00 68.94 186 GLU A N 1
ATOM 1470 C CA . GLU A 1 186 ? 17.372 5.271 -6.837 1.00 68.94 186 GLU A CA 1
ATOM 1471 C C . GLU A 1 186 ? 18.485 4.226 -6.988 1.00 68.94 186 GLU A C 1
ATOM 1473 O O . GLU A 1 186 ? 19.641 4.487 -6.634 1.00 68.94 186 GLU A O 1
ATOM 1478 N N . PHE A 1 187 ? 18.176 3.059 -7.561 1.00 69.50 187 PHE A N 1
ATOM 1479 C CA . PHE A 1 187 ? 19.171 2.026 -7.840 1.00 69.50 187 PHE A CA 1
ATOM 1480 C C . PHE A 1 187 ? 20.201 2.499 -8.870 1.00 69.50 187 PHE A C 1
ATOM 1482 O O . PHE A 1 187 ? 21.404 2.287 -8.669 1.00 69.50 187 PHE A O 1
ATOM 1489 N N . TYR A 1 188 ? 19.760 3.168 -9.939 1.00 71.88 188 TYR A N 1
ATOM 1490 C CA . TYR A 1 188 ? 20.642 3.716 -10.966 1.00 71.88 188 TYR A CA 1
ATOM 1491 C C . TYR A 1 188 ? 21.545 4.816 -10.397 1.00 71.88 188 TYR A C 1
ATOM 1493 O O . TYR A 1 188 ? 22.758 4.744 -10.578 1.00 71.88 188 TYR A O 1
ATOM 1501 N N . SER A 1 189 ? 20.999 5.752 -9.613 1.00 72.81 189 SER A N 1
ATOM 1502 C CA . SER A 1 189 ? 21.744 6.817 -8.926 1.00 72.81 189 SER A CA 1
ATOM 1503 C C . SER A 1 189 ? 22.787 6.258 -7.958 1.00 72.81 189 SER A C 1
ATOM 1505 O O . SER A 1 189 ? 23.940 6.686 -7.970 1.00 72.81 189 SER A O 1
ATOM 1507 N N . ARG A 1 190 ? 22.429 5.247 -7.156 1.00 72.69 190 ARG A N 1
ATOM 1508 C CA . ARG A 1 190 ? 23.355 4.613 -6.206 1.00 72.69 190 ARG A CA 1
ATOM 1509 C C . ARG A 1 190 ? 24.512 3.913 -6.912 1.00 72.69 190 ARG A C 1
ATOM 1511 O O . ARG A 1 190 ? 25.646 3.965 -6.435 1.00 72.69 190 ARG A O 1
ATOM 1518 N N . LYS A 1 191 ? 24.238 3.234 -8.028 1.00 72.12 191 LYS A N 1
ATOM 1519 C CA . LYS A 1 191 ? 25.296 2.616 -8.828 1.00 72.12 191 LYS A CA 1
ATOM 1520 C C . LYS A 1 191 ? 26.140 3.654 -9.556 1.00 72.12 191 LYS A C 1
ATOM 1522 O O . LYS A 1 191 ? 27.350 3.484 -9.604 1.00 72.12 191 LYS A O 1
ATOM 1527 N N . LEU A 1 192 ? 25.528 4.716 -10.070 1.00 73.38 192 LEU A N 1
ATOM 1528 C CA . LEU A 1 192 ? 26.233 5.829 -10.690 1.00 73.38 192 LEU A CA 1
ATOM 1529 C C . LEU A 1 192 ? 27.224 6.476 -9.712 1.00 73.38 192 LEU A C 1
ATOM 1531 O O . LEU A 1 192 ? 28.409 6.553 -10.018 1.00 73.38 192 LEU A O 1
ATOM 1535 N N . ALA A 1 193 ? 26.778 6.819 -8.502 1.00 71.69 193 ALA A N 1
ATOM 1536 C CA . ALA A 1 193 ? 27.635 7.399 -7.468 1.00 71.69 193 ALA A CA 1
ATOM 1537 C C . ALA A 1 193 ? 28.843 6.504 -7.134 1.00 71.69 193 ALA A C 1
ATOM 1539 O O . ALA A 1 193 ? 29.967 6.986 -7.040 1.00 71.69 193 ALA A O 1
ATOM 1540 N N . ARG A 1 194 ? 28.645 5.180 -7.020 1.00 72.94 194 ARG A N 1
ATOM 1541 C CA . ARG A 1 194 ? 29.759 4.232 -6.815 1.00 72.94 194 ARG A CA 1
ATOM 1542 C C . ARG A 1 194 ? 30.773 4.253 -7.958 1.00 72.94 194 ARG A C 1
ATOM 1544 O O . ARG A 1 194 ? 31.957 4.094 -7.708 1.00 72.94 194 ARG A O 1
ATOM 1551 N N . ARG A 1 195 ? 30.320 4.447 -9.196 1.00 71.38 195 ARG A N 1
ATOM 1552 C CA . ARG A 1 195 ? 31.185 4.437 -10.383 1.00 71.38 195 ARG A CA 1
ATOM 1553 C C . ARG A 1 195 ? 31.975 5.723 -10.561 1.00 71.38 195 ARG A C 1
ATOM 1555 O O . ARG A 1 195 ? 33.133 5.645 -10.954 1.00 71.38 195 ARG A O 1
ATOM 1562 N N . LEU A 1 196 ? 31.378 6.866 -10.236 1.00 67.38 196 LEU A N 1
ATOM 1563 C CA . LEU A 1 196 ? 32.063 8.161 -10.228 1.00 67.38 196 LEU A CA 1
ATOM 1564 C C . LEU A 1 196 ? 33.170 8.211 -9.163 1.00 67.38 196 LEU A C 1
ATOM 1566 O O . LEU A 1 196 ? 34.197 8.842 -9.364 1.00 67.38 196 LEU A O 1
ATOM 1570 N N . LEU A 1 197 ? 33.017 7.462 -8.065 1.00 65.81 197 LEU A N 1
ATOM 1571 C CA . LEU A 1 197 ? 34.089 7.266 -7.081 1.00 65.81 197 LEU A CA 1
ATOM 1572 C C . LEU A 1 197 ? 35.227 6.361 -7.592 1.00 65.81 197 LEU A C 1
ATOM 1574 O O . LEU A 1 197 ? 36.352 6.461 -7.109 1.00 65.81 197 LEU A O 1
ATOM 1578 N N . GLU A 1 198 ? 34.946 5.463 -8.541 1.00 66.31 198 GLU A N 1
ATOM 1579 C CA . GLU A 1 198 ? 35.906 4.495 -9.096 1.00 66.31 198 GLU A CA 1
ATOM 1580 C C . GLU A 1 198 ? 36.623 4.998 -10.371 1.00 66.31 198 GLU A C 1
ATOM 1582 O O . GLU A 1 198 ? 37.642 4.420 -10.755 1.00 66.31 198 GLU A O 1
ATOM 1587 N N . LYS A 1 199 ? 36.127 6.053 -11.042 1.00 58.81 199 LYS A N 1
ATOM 1588 C CA . LYS A 1 199 ? 36.698 6.620 -12.281 1.00 58.81 199 LYS A CA 1
ATOM 1589 C C . LYS A 1 199 ? 36.653 8.152 -12.304 1.00 58.81 199 LYS A C 1
ATOM 1591 O O . LYS A 1 199 ? 35.620 8.741 -12.022 1.00 58.81 199 LYS A O 1
ATOM 1596 N N . THR A 1 200 ? 37.741 8.780 -12.751 1.00 50.78 200 THR A N 1
ATOM 1597 C CA . THR A 1 200 ? 37.804 10.209 -13.088 1.00 50.78 200 THR A CA 1
ATOM 1598 C C . THR A 1 200 ? 37.187 10.472 -14.471 1.00 50.78 200 THR A C 1
ATOM 1600 O O . THR A 1 200 ? 37.591 9.861 -15.458 1.00 50.78 200 THR A O 1
ATOM 1603 N N . ASN A 1 201 ? 36.244 11.417 -14.519 1.00 55.91 201 ASN A N 1
ATOM 1604 C CA . ASN A 1 201 ? 35.463 11.924 -15.661 1.00 55.91 201 ASN A CA 1
ATOM 1605 C C . ASN A 1 201 ? 34.273 11.066 -16.133 1.00 55.91 201 ASN A C 1
ATOM 1607 O O . ASN A 1 201 ? 34.391 9.876 -16.432 1.00 55.91 201 ASN A O 1
ATOM 1611 N N . GLY A 1 202 ? 33.114 11.732 -16.220 1.00 59.38 202 GLY A N 1
ATOM 1612 C CA . GLY A 1 202 ? 31.822 11.171 -16.606 1.00 59.38 202 GLY A CA 1
ATOM 1613 C C . GLY A 1 202 ? 31.838 10.481 -17.968 1.00 59.38 202 GLY A C 1
ATOM 1614 O O . GLY A 1 202 ? 32.252 11.057 -18.972 1.00 59.38 202 GLY A O 1
ATOM 1615 N N . ASP A 1 203 ? 31.364 9.237 -17.995 1.00 67.75 203 ASP A N 1
ATOM 1616 C CA . ASP A 1 203 ? 31.194 8.451 -19.216 1.00 67.75 203 ASP A CA 1
ATOM 1617 C C . ASP A 1 203 ? 30.069 9.086 -20.068 1.00 67.75 203 ASP A C 1
ATOM 1619 O O . ASP A 1 203 ? 28.936 9.183 -19.583 1.00 67.75 203 ASP A O 1
ATOM 1623 N N . PRO A 1 204 ? 30.323 9.496 -21.330 1.00 65.94 204 PRO A N 1
ATOM 1624 C CA . PRO A 1 204 ? 29.309 10.078 -22.219 1.00 65.94 204 PRO A CA 1
ATOM 1625 C C . PRO A 1 204 ? 28.046 9.216 -22.367 1.00 65.94 204 PRO A C 1
ATOM 1627 O O . PRO A 1 204 ? 26.951 9.724 -22.608 1.00 65.94 204 PRO A O 1
ATOM 1630 N N . ARG A 1 205 ? 28.173 7.899 -22.162 1.00 66.75 205 ARG A N 1
ATOM 1631 C CA . ARG A 1 205 ? 27.049 6.955 -22.145 1.00 66.75 205 ARG A CA 1
ATOM 1632 C C . ARG A 1 205 ? 26.105 7.173 -20.970 1.00 66.75 205 ARG A C 1
ATOM 1634 O O . ARG A 1 205 ? 24.903 6.957 -21.104 1.00 66.75 205 ARG A O 1
ATOM 1641 N N . GLU A 1 206 ? 26.626 7.569 -19.813 1.00 69.50 206 GLU A N 1
ATOM 1642 C CA . GLU A 1 206 ? 25.796 7.815 -18.636 1.00 69.50 206 GLU A CA 1
ATOM 1643 C C . GLU A 1 206 ? 25.029 9.138 -18.763 1.00 69.50 206 GLU A C 1
ATOM 1645 O O . GLU A 1 206 ? 23.871 9.200 -18.346 1.00 69.50 206 GLU A O 1
ATOM 1650 N N . ILE A 1 207 ? 25.624 10.140 -19.421 1.00 72.88 207 ILE A N 1
ATOM 1651 C CA . ILE A 1 207 ? 24.954 11.398 -19.782 1.00 72.88 207 ILE A CA 1
ATOM 1652 C C . ILE A 1 207 ? 23.773 11.116 -20.721 1.00 72.88 207 ILE A C 1
ATOM 1654 O O . ILE A 1 207 ? 22.659 11.548 -20.436 1.00 72.88 207 ILE A O 1
ATOM 1658 N N . TYR A 1 208 ? 23.967 10.294 -21.757 1.00 71.38 208 TYR A N 1
ATOM 1659 C CA . TYR A 1 208 ? 22.899 9.918 -22.693 1.00 71.38 208 TYR A CA 1
ATOM 1660 C C . TYR A 1 208 ? 21.719 9.200 -22.012 1.00 71.38 208 TYR A C 1
ATOM 1662 O O . TYR A 1 208 ? 20.556 9.529 -22.242 1.00 71.38 208 TYR A O 1
ATOM 1670 N N . VAL A 1 209 ? 21.990 8.247 -21.110 1.00 71.38 209 VAL A N 1
ATOM 1671 C CA . VAL A 1 209 ? 20.923 7.565 -20.349 1.00 71.38 209 VAL A CA 1
ATOM 1672 C C . VAL A 1 209 ? 20.170 8.552 -19.447 1.00 71.38 209 VAL A C 1
ATOM 1674 O O . VAL A 1 209 ? 18.952 8.450 -19.304 1.00 71.38 209 VAL A O 1
ATOM 1677 N N . LEU A 1 210 ? 20.862 9.529 -18.854 1.00 72.38 210 LEU A N 1
ATOM 1678 C CA . LEU A 1 210 ? 20.232 10.567 -18.034 1.00 72.38 210 LEU A CA 1
ATOM 1679 C C . LEU A 1 210 ? 19.388 11.539 -18.857 1.00 72.38 210 LEU A C 1
ATOM 1681 O O . LEU A 1 210 ? 18.317 11.938 -18.397 1.00 72.38 210 LEU A O 1
ATOM 1685 N N . GLU A 1 211 ? 19.828 11.903 -20.058 1.00 75.12 211 GLU A N 1
ATOM 1686 C CA . GLU A 1 211 ? 19.037 12.702 -20.994 1.00 75.12 211 GLU A CA 1
ATOM 1687 C C . GLU A 1 211 ? 17.756 11.967 -21.382 1.00 75.12 211 GLU A C 1
ATOM 1689 O O . GLU A 1 211 ? 16.676 12.524 -21.201 1.00 75.12 211 GLU A O 1
ATOM 1694 N N . MET A 1 212 ? 17.843 10.683 -21.744 1.00 70.75 212 MET A N 1
ATOM 1695 C CA . MET A 1 212 ? 16.664 9.863 -22.045 1.00 70.75 212 MET A CA 1
ATOM 1696 C C . MET A 1 212 ? 15.679 9.772 -20.872 1.00 70.75 212 MET A C 1
ATOM 1698 O O . MET A 1 212 ? 14.469 9.909 -21.059 1.00 70.75 212 MET A O 1
ATOM 1702 N N . ILE A 1 213 ? 16.172 9.557 -19.646 1.00 69.25 213 ILE A N 1
ATOM 1703 C CA . ILE A 1 213 ? 15.315 9.550 -18.449 1.00 69.25 213 ILE A CA 1
ATOM 1704 C C . ILE A 1 213 ? 14.692 10.940 -18.240 1.00 69.25 213 ILE A C 1
ATOM 1706 O O . ILE A 1 213 ? 13.516 11.041 -17.894 1.00 69.25 213 ILE A O 1
ATOM 1710 N N . THR A 1 214 ? 15.446 12.018 -18.475 1.00 76.06 214 THR A N 1
ATOM 1711 C CA . THR A 1 214 ? 14.927 13.385 -18.323 1.00 76.06 214 THR A CA 1
ATOM 1712 C C . THR A 1 214 ? 13.842 13.704 -19.352 1.00 76.06 214 THR A C 1
ATOM 1714 O O . THR A 1 214 ? 12.824 14.289 -18.991 1.00 76.06 214 THR A O 1
ATOM 1717 N N . GLU A 1 215 ? 14.039 13.332 -20.616 1.00 72.75 215 GLU A N 1
ATOM 1718 C CA . GLU A 1 215 ? 13.069 13.567 -21.689 1.00 72.75 215 GLU A CA 1
ATOM 1719 C C . GLU A 1 215 ? 11.750 12.842 -21.432 1.00 72.75 215 GLU A C 1
ATOM 1721 O O . GLU A 1 215 ? 10.680 13.404 -21.656 1.00 72.75 215 GLU A O 1
ATOM 1726 N N . GLN A 1 216 ? 11.818 11.608 -20.928 1.00 62.78 216 GLN A N 1
ATOM 1727 C CA . GLN A 1 216 ? 10.632 10.782 -20.715 1.00 62.78 216 GLN A CA 1
ATOM 1728 C C . GLN A 1 216 ? 9.899 11.095 -19.403 1.00 62.78 216 GLN A C 1
ATOM 1730 O O . GLN A 1 216 ? 8.675 10.980 -19.347 1.00 62.78 216 GLN A O 1
ATOM 1735 N N . TYR A 1 217 ? 10.613 11.502 -18.348 1.00 65.50 217 TYR A N 1
ATOM 1736 C CA . TYR A 1 217 ? 10.046 11.606 -16.992 1.00 65.50 217 TYR A CA 1
ATOM 1737 C C . TYR A 1 217 ? 10.199 12.977 -16.330 1.00 65.50 217 TYR A C 1
ATOM 1739 O O . TYR A 1 217 ? 9.741 13.182 -15.202 1.00 65.50 217 TYR A O 1
ATOM 1747 N N . GLY A 1 218 ? 10.802 13.931 -17.036 1.00 70.62 218 GLY A N 1
ATOM 1748 C CA . GLY A 1 218 ? 11.024 15.298 -16.584 1.00 70.62 218 GLY A CA 1
ATOM 1749 C C . GLY A 1 218 ? 12.268 15.465 -15.710 1.00 70.62 218 GLY A C 1
ATOM 1750 O O . GLY A 1 218 ? 12.822 14.518 -15.151 1.00 70.62 218 GLY A O 1
ATOM 1751 N N . ALA A 1 219 ? 12.704 16.717 -15.555 1.00 76.38 219 ALA A N 1
ATOM 1752 C CA . ALA A 1 219 ? 13.937 17.059 -14.840 1.00 76.38 219 ALA A CA 1
ATOM 1753 C C . ALA A 1 219 ? 13.930 16.631 -13.359 1.00 76.38 219 ALA A C 1
ATOM 1755 O O . ALA A 1 219 ? 14.989 16.343 -12.796 1.00 76.38 219 ALA A O 1
ATOM 1756 N N . GLN A 1 220 ? 12.749 16.521 -12.734 1.00 69.56 220 GLN A N 1
ATOM 1757 C CA . GLN A 1 220 ? 12.606 16.014 -11.367 1.00 69.56 220 GLN A CA 1
ATOM 1758 C C . GLN A 1 220 ? 13.112 14.573 -11.194 1.00 69.56 220 GLN A C 1
ATOM 1760 O O . GLN A 1 220 ? 13.588 14.236 -10.113 1.00 69.56 220 GLN A O 1
ATOM 1765 N N . ALA A 1 221 ? 13.078 13.740 -12.237 1.00 66.19 221 ALA A N 1
ATOM 1766 C CA . ALA A 1 221 ? 13.550 12.356 -12.179 1.00 66.19 221 ALA A CA 1
ATOM 1767 C C . ALA A 1 221 ? 15.080 12.270 -12.034 1.00 66.19 221 ALA A C 1
ATOM 1769 O O . ALA A 1 221 ? 15.615 11.380 -11.377 1.00 66.19 221 ALA A O 1
ATOM 1770 N N . THR A 1 222 ? 15.810 13.229 -12.604 1.00 72.69 222 THR A N 1
ATOM 1771 C CA . THR A 1 222 ? 17.280 13.205 -12.654 1.00 72.69 222 THR A CA 1
ATOM 1772 C C . THR A 1 222 ? 17.948 14.245 -11.761 1.00 72.69 222 THR A C 1
ATOM 1774 O O . THR A 1 222 ? 19.176 14.320 -11.742 1.00 72.69 222 THR A O 1
ATOM 1777 N N . HIS A 1 223 ? 17.181 15.049 -11.015 1.00 78.38 223 HIS A N 1
ATOM 1778 C CA . HIS A 1 223 ? 17.708 16.192 -10.253 1.00 78.38 223 HIS A CA 1
ATOM 1779 C C . HIS A 1 223 ? 18.785 15.815 -9.223 1.00 78.38 223 HIS A C 1
ATOM 1781 O O . HIS A 1 223 ? 19.642 16.635 -8.920 1.00 78.38 223 HIS A O 1
ATOM 1787 N N . LYS A 1 224 ? 18.761 14.579 -8.703 1.00 73.50 224 LYS A N 1
ATOM 1788 C CA . LYS A 1 224 ? 19.783 14.064 -7.775 1.00 73.50 224 LYS A CA 1
ATOM 1789 C C . LYS A 1 224 ? 21.038 13.550 -8.478 1.00 73.50 224 LYS A C 1
ATOM 1791 O O . LYS A 1 224 ? 22.081 13.479 -7.849 1.00 73.50 224 LYS A O 1
ATOM 1796 N N . MET A 1 225 ? 20.930 13.156 -9.748 1.00 78.25 225 MET A N 1
ATOM 1797 C CA . MET A 1 225 ? 22.008 12.511 -10.506 1.00 78.25 225 MET A CA 1
ATOM 1798 C C . MET A 1 225 ? 22.819 13.502 -11.336 1.00 78.25 225 MET A C 1
ATOM 1800 O O . MET A 1 225 ? 24.021 13.321 -11.464 1.00 78.25 225 MET A O 1
ATOM 1804 N N . ARG A 1 226 ? 22.188 14.553 -11.879 1.00 74.62 226 ARG A N 1
ATOM 1805 C CA . ARG A 1 226 ? 22.885 15.575 -12.681 1.00 74.62 226 ARG A CA 1
ATOM 1806 C C . ARG A 1 226 ? 24.026 16.275 -11.926 1.00 74.62 226 ARG A C 1
ATOM 1808 O O . ARG A 1 226 ? 25.116 16.303 -12.483 1.00 74.62 226 ARG A O 1
ATOM 1815 N N . PRO A 1 227 ? 23.846 16.721 -10.665 1.00 77.62 227 PRO A N 1
ATOM 1816 C CA . PRO A 1 227 ? 24.922 17.378 -9.923 1.00 77.62 227 PRO A CA 1
ATOM 1817 C C . PRO A 1 227 ? 26.141 16.480 -9.680 1.00 77.62 227 PRO A C 1
ATOM 1819 O O . PRO A 1 227 ? 27.209 16.988 -9.381 1.00 77.62 227 PRO A O 1
ATOM 1822 N N . MET A 1 228 ? 26.002 15.153 -9.815 1.00 75.06 228 MET A N 1
ATOM 1823 C CA . MET A 1 228 ? 27.110 14.212 -9.623 1.00 75.06 228 MET A CA 1
ATOM 1824 C C . MET A 1 228 ? 28.175 14.295 -10.735 1.00 75.06 228 MET A C 1
ATOM 1826 O O . MET A 1 228 ? 29.223 13.679 -10.590 1.00 75.06 228 MET A O 1
ATOM 1830 N N . TYR A 1 229 ? 27.917 15.016 -11.834 1.00 67.00 229 TYR A N 1
ATOM 1831 C CA . TYR A 1 229 ? 28.875 15.228 -12.933 1.00 67.00 229 TYR A CA 1
ATOM 1832 C C . TYR A 1 229 ? 29.445 16.647 -12.991 1.00 67.00 229 TYR A C 1
ATOM 1834 O O . TYR A 1 229 ? 30.310 16.907 -13.824 1.00 67.00 229 TYR A O 1
ATOM 1842 N N . ASP A 1 230 ? 28.941 17.550 -12.147 1.00 62.59 230 ASP A N 1
ATOM 1843 C CA . ASP A 1 230 ? 29.348 18.958 -12.108 1.00 62.59 230 ASP A CA 1
ATOM 1844 C C . ASP A 1 230 ? 30.458 19.222 -11.054 1.00 62.59 230 ASP A C 1
ATOM 1846 O O . ASP A 1 230 ? 30.867 20.371 -10.884 1.00 62.59 230 ASP A O 1
ATOM 1850 N N . GLU A 1 231 ? 30.947 18.179 -10.358 1.00 52.94 231 GLU A N 1
ATOM 1851 C CA . GLU A 1 231 ? 32.076 18.193 -9.396 1.00 52.94 231 GLU A CA 1
ATOM 1852 C C . GLU A 1 231 ? 33.352 17.567 -9.982 1.00 52.94 231 GLU A C 1
ATOM 1854 O O . GLU A 1 231 ? 34.442 18.139 -9.741 1.00 52.94 231 GLU A O 1
#

Mean predicted aligned error: 14.72 Å

Nearest PDB structures (foldseek):
  6sy7-assembly1_B  TM=7.910E-01  e=1.112E-04  Trypanosoma brucei brucei
  6qu5-assembly1_D  TM=8.103E-01  e=1.492E-04  Trypanosoma brucei brucei
  6qu3-assembly1_D  TM=7.566E-01  e=2.251E-04  Trypanosoma brucei brucei
  6qu3-assembly1_C  TM=7.406E-01  e=1.779E-04  Trypanosoma brucei brucei
  6qu3-assembly1_A  TM=7.329E-01  e=2.001E-04  Trypanosoma brucei brucei

Foldseek 3Di:
DDPPQDKDFFLLVVDPVNPPDPDFAFDQPDWDQPDPDDDPPDDRHDIDGDDHHHRIDRDAQVRDAAEDFDDDDDDPCVLVVVLVVQCCSCPRRVHQRYWYFPPGPVSVVVVRIDGDHNVVSVCLLPLLVVLLVVLVVLVVVVVVVVVVVVPDDDDDPDLHDPVSVVVLVVSLVVCVVRSSLLSNLVNNQVVLLVVCVVDDADRVNNVVSLVVNCVVPNPVSCVSPVVSRVD

pLDDT: mean 73.09, std 15.23, range [37.44, 96.38]

Organism: NCBI:txid39325

Secondary structure (DSSP, 8-state):
--TT---EE-GGGG-GGGSS-S--SPPTT-EEES-S---TTSPP--EEEPPS--SEESS-GGG-EEEEE--SS--TTHHHHHHHHHHHHHHHH---EEEEETTTTHHHHHT-EEEE-TTTTTTHHHHHHHHHHHHHHHHHHHHHHHHTTTT-------SS-HHHHHHHHHHHHHHHTTT-HHHHHHHHHHHHHHHHHHSSS--HHHHHHHHHHHHHH-HHHHTTTGGGG--

Sequence (231 aa):
FLPNLPTYPNPLQSSPAYAIVKQHFVDPEDVVFQKIVTQKNSARGVQFRCAGPQEKVYFKSDDVRACIVTCGGLCPGINIVIREIVCRLNYMYGVDDVLVIEGGYRGFYSRNTITLAPKSVNDIHKRGELLTRMCDDIRKKGNLTRIASSNLIDREDEIFTEEECQTIYKVVMIVSLLSDIDDFIEFYSRKLARRLLEKTNGDPREIYVLEMITEQYGAQATHKMRPMYDE

InterPro domains:
  IPR001373 Cullin, N-terminal [PF00888] (124-229)
  IPR016158 Cullin homology domain [PS50069] (126-231)
  IPR035966 Phosphofructokinase superfamily [SSF53784] (2-128)
  IPR036317 Cullin homology domain superfamily [SSF75632] (128-230)
  IPR050929 Phosphofructokinase type A [PTHR45770] (2-131)

Radius of gyration: 25.33 Å; Cα contacts (8 Å, |Δi|>4): 227; chains: 1; bounding box: 68×40×75 Å